Protein AF-A0AAD9SJB8-F1 (afdb_monomer_lite)

pLDDT: mean 78.82, std 21.37, range [26.56, 98.19]

Organism: Phomopsis amygdali (NCBI:txid1214568)

InterPro domains:
  IPR000210 BTB/POZ domain [PF00651] (30-142)
  IPR000210 BTB/POZ domain [PF00651] (286-355)
  IPR000210 BTB/POZ domain [PS50097] (37-104)
  IPR000210 BTB/POZ domain [PS50097] (294-360)
  IPR000210 BTB/POZ domain [SM00225] (37-145)
  IPR011333 SKP1/BTB/POZ domain superfamily [G3DSA:3.30.710.10] (22-161)
  IPR011333 SKP1/BTB/POZ domain superfamily [G3DSA:3.30.710.10] (262-360)
  IPR011333 SKP1/BTB/POZ domain superfamily [SSF54695] (27-142)
  IPR011333 SKP1/BTB/POZ domain superfamily [SSF54695] (285-356)

Radius of gyration: 27.34 Å; chains: 1; bounding box: 72×49×87 Å

Sequence (362 aa):
MSFPEATIVDLGVDDDPGVIVRQSQSDLRLLETGEFSDFTVICGDREWKAHKAIISKVPYFKAMVGGGFKETIQEKTTIKEFFEPFEIQWLMSYIYFPHFDLESVRLDTASQSYLETCVRLWHLGDYFQVDRMSKLAEDNLKAGCDHWRQCSGTVDTTKHGTSFIVDLESAIRQAWRQDLASGPLQAMLISLCFDFAPYVRRHESFGALFEEIPQFAVVFSQRALGSIISSLRLPKPSQIMDPGPIHDDILFATNIPRSFVNPVADEERRRLPSKEFEALCAHDLKLLETGEFSDFTVICGDQTWKAHKIILCRVDYFKKIITSGFKESQENQINIQSFEPFEINLLLQYIYHPSMTVFLVE

Secondary structure (DSSP, 8-state):
-PPPPPPP--------HHHHHHHHHHHHHHHHH-TT--EEEEETTEEEEE-HHHHTTSHHHHHHHTTSSGGGG-SEEE--SS--HHHHHHHHHHHHS----HHHHHTTSTT--HHHHHHHHHHHHHHHT-HHHHHHHHHHHHHHHHHHHHTGGGTTS-BTTB-HHHHHHHHHHHHT-SSS---THHHHHHHHHHHTHHHHTT-HHHHHHHHH-HHHHHHHHHHHHHHHHHHT-PPPS-----PPPPPP---------S----HHHHHHHTSPPHHHHHHHHHHHHHHHHH-TT--EEEEETTEEEEE-HHHHTTSHHHHHHHHS-SHHHHHTEEE--SS-HHHHHHHHHHHH-TT-------

Foldseek 3Di:
DDDDDDDDDDDDDDDPLVLVLLQLVLLLVCQVVLVQAQAWEAEDPDITRDALLQLCLFVQSVCQCVPNDPNVPPSYDYPPDDDDPLLVVQVRSCSSPVADDLLVSLVVDPLSASLLSLLSQLQVCVVRVVVVSVVVSVVSNLVVLVVCLVVVVCQQDDDSNHGNLSNLLSNCVSQQDPRTDNDPSLVSSLVSCVSCVVPLVVDVSSVVCCVVRVVNVVVSVVVVVVVVVVVPPPPDPDDDDDDDDDDDDDDDDDDDDDDPPPVVVVVVSSGDDPVNLVSQLVSLVVCFVVLVSFQAWEAEDPDITRHHLSLQCSDVVSVCQCPVPDPCVVVRYDYDYPDHPVVVVVVSSCSSRVVDDDDDDD

Structure (mmCIF, N/CA/C/O backbone):
data_AF-A0AAD9SJB8-F1
#
_entry.id   AF-A0AAD9SJB8-F1
#
loop_
_atom_site.group_PDB
_atom_site.id
_atom_site.type_symbol
_atom_site.label_atom_id
_atom_site.label_alt_id
_atom_site.label_comp_id
_atom_site.label_asym_id
_atom_site.label_entity_id
_atom_site.label_seq_id
_atom_site.pdbx_PDB_ins_code
_atom_site.Cartn_x
_atom_site.Cartn_y
_atom_site.Cartn_z
_atom_site.occupancy
_atom_site.B_iso_or_equiv
_atom_site.auth_seq_id
_atom_site.auth_comp_id
_atom_site.auth_asym_id
_atom_site.auth_atom_id
_atom_site.pdbx_PDB_model_num
ATOM 1 N N . MET A 1 1 ? -33.669 22.441 24.425 1.00 32.97 1 MET A N 1
ATOM 2 C CA . MET A 1 1 ? -32.728 23.569 24.280 1.00 32.97 1 MET A CA 1
ATOM 3 C C . MET A 1 1 ? -31.748 23.155 23.201 1.00 32.97 1 MET A C 1
ATOM 5 O O . MET A 1 1 ? -31.231 22.052 23.296 1.00 32.97 1 MET A O 1
ATOM 9 N N . SER A 1 2 ? -31.624 23.930 22.126 1.00 30.67 2 SER A N 1
ATOM 10 C CA . SER A 1 2 ? -30.671 23.664 21.043 1.00 30.67 2 SER A CA 1
ATOM 11 C C . SER A 1 2 ? -29.270 24.049 21.512 1.00 30.67 2 SER A C 1
ATOM 13 O O . SER A 1 2 ? -29.077 25.182 21.951 1.00 30.67 2 SER A O 1
ATOM 15 N N . PHE A 1 3 ? -28.328 23.113 21.453 1.00 33.00 3 PHE A N 1
ATOM 16 C CA . PHE A 1 3 ? -26.917 23.373 21.739 1.00 33.00 3 PHE A CA 1
ATOM 17 C C . PHE A 1 3 ? -26.254 24.076 20.539 1.00 33.00 3 PHE A C 1
ATOM 19 O O . PHE A 1 3 ? -26.705 23.864 19.410 1.00 33.00 3 PHE A O 1
ATOM 26 N N . PRO A 1 4 ? -25.245 24.938 20.762 1.00 31.67 4 PRO A N 1
ATOM 27 C CA . PRO A 1 4 ? -24.595 25.695 19.694 1.00 31.67 4 PRO A CA 1
ATOM 28 C C . PRO A 1 4 ? -23.825 24.770 18.737 1.00 31.67 4 PRO A C 1
ATOM 30 O O . PRO A 1 4 ? -23.186 23.810 19.166 1.00 31.67 4 PRO A O 1
ATOM 33 N N . GLU A 1 5 ? -23.897 25.058 17.436 1.00 30.28 5 GLU A N 1
ATOM 34 C CA . GLU A 1 5 ? -23.131 24.361 16.397 1.00 30.28 5 GLU A CA 1
ATOM 35 C C . GLU A 1 5 ? -21.635 24.685 16.531 1.00 30.28 5 GLU A C 1
ATOM 37 O O . GLU A 1 5 ? -21.224 25.846 16.455 1.00 30.28 5 GLU A O 1
ATOM 42 N N . ALA A 1 6 ? -20.806 23.653 16.709 1.00 31.38 6 ALA A N 1
ATOM 43 C CA . ALA A 1 6 ? -19.357 23.785 16.632 1.00 31.38 6 ALA A CA 1
ATOM 44 C C . ALA A 1 6 ? -18.959 24.100 15.182 1.00 31.38 6 ALA A C 1
ATOM 46 O O . ALA A 1 6 ? -19.215 23.314 14.272 1.00 31.38 6 ALA A O 1
ATOM 47 N N . THR A 1 7 ? -18.345 25.262 14.958 1.00 32.88 7 THR A N 1
ATOM 48 C CA . THR A 1 7 ? -17.826 25.637 13.638 1.00 32.88 7 THR A CA 1
ATOM 49 C C . THR A 1 7 ? -16.360 25.225 13.547 1.00 32.88 7 THR A C 1
ATOM 51 O O . THR A 1 7 ? -15.539 25.679 14.341 1.00 32.88 7 THR A O 1
ATOM 54 N N . ILE A 1 8 ? -16.034 24.363 12.583 1.00 37.00 8 ILE A N 1
ATOM 55 C CA . ILE A 1 8 ? -14.658 23.942 12.295 1.00 37.00 8 ILE A CA 1
ATOM 56 C C . ILE A 1 8 ? -13.956 25.096 11.575 1.00 37.00 8 ILE A C 1
ATOM 58 O O . ILE A 1 8 ? -14.377 25.496 10.488 1.00 37.00 8 ILE A O 1
ATOM 62 N N . VAL A 1 9 ? -12.891 25.630 12.171 1.00 35.06 9 VAL A N 1
ATOM 63 C CA . VAL A 1 9 ? -12.033 26.635 11.536 1.00 35.06 9 VAL A CA 1
ATOM 64 C C . VAL A 1 9 ? -10.605 26.107 11.544 1.00 35.06 9 VAL A C 1
ATOM 66 O O . VAL A 1 9 ? -10.018 25.920 12.607 1.00 35.06 9 VAL A O 1
ATOM 69 N N . ASP A 1 10 ? -10.072 25.840 10.354 1.00 38.00 10 ASP A N 1
ATOM 70 C CA . ASP A 1 10 ? -8.687 25.419 10.153 1.00 38.00 10 ASP A CA 1
ATOM 71 C C . ASP A 1 10 ? -7.762 26.634 10.319 1.00 38.00 10 ASP A C 1
ATOM 73 O O . ASP A 1 10 ? -7.710 27.534 9.475 1.00 38.00 10 ASP A O 1
ATOM 77 N N . LEU A 1 11 ? -7.095 26.706 11.468 1.00 34.34 11 LEU A N 1
ATOM 78 C CA . LEU A 1 11 ? -6.040 27.671 11.740 1.00 34.34 11 LEU A CA 1
ATOM 79 C C . LEU A 1 11 ? -4.753 26.861 11.827 1.00 34.34 11 LEU A C 1
ATOM 81 O O . LEU A 1 11 ? -4.503 26.252 12.858 1.00 34.34 11 LEU A O 1
ATOM 85 N N . GLY A 1 12 ? -3.980 26.824 10.739 1.00 38.88 12 GLY A N 1
ATOM 86 C CA . GLY A 1 12 ? -2.765 26.015 10.620 1.00 38.88 12 GLY A CA 1
ATOM 87 C C . GLY A 1 12 ? -1.763 26.251 11.755 1.00 38.88 12 GLY A C 1
ATOM 88 O O . GLY A 1 12 ? -0.957 27.181 11.695 1.00 38.88 12 GLY A O 1
ATOM 89 N N . VAL A 1 13 ? -1.822 25.398 12.778 1.00 43.84 13 VAL A N 1
ATOM 90 C CA . VAL A 1 13 ? -0.861 25.311 13.880 1.00 43.84 13 VAL A CA 1
ATOM 91 C C . VAL A 1 13 ? 0.046 24.110 13.623 1.00 43.84 13 VAL A C 1
ATOM 93 O O . VAL A 1 13 ? -0.415 23.077 13.150 1.00 43.84 13 VAL A O 1
ATOM 96 N N . ASP A 1 14 ? 1.335 24.271 13.926 1.00 42.94 14 ASP A N 1
ATOM 97 C CA . ASP A 1 14 ? 2.375 23.257 13.748 1.00 42.94 14 ASP A CA 1
ATOM 98 C C . ASP A 1 14 ? 1.997 21.918 14.413 1.00 42.94 14 ASP A C 1
ATOM 100 O O . ASP A 1 14 ? 1.987 21.792 15.640 1.00 42.94 14 ASP A O 1
ATOM 104 N N . ASP A 1 15 ? 1.713 20.909 13.588 1.00 52.44 15 ASP A N 1
ATOM 105 C CA . ASP A 1 15 ? 1.537 19.514 13.994 1.00 52.44 15 ASP A CA 1
ATOM 106 C C . ASP A 1 15 ? 2.795 19.009 14.736 1.00 52.44 15 ASP A C 1
ATOM 108 O O . ASP A 1 15 ? 3.886 19.044 14.166 1.00 52.44 15 ASP A O 1
ATOM 112 N N . ASP A 1 16 ? 2.686 18.497 15.977 1.00 52.88 16 ASP A N 1
ATOM 113 C CA . ASP A 1 16 ? 3.824 17.847 16.661 1.00 52.88 16 ASP A CA 1
ATOM 114 C C . ASP A 1 16 ? 4.146 16.501 15.976 1.00 52.88 16 ASP A C 1
ATOM 116 O O . ASP A 1 16 ? 3.416 15.513 16.156 1.00 52.88 16 ASP A O 1
ATOM 120 N N . PRO A 1 17 ? 5.266 16.398 15.233 1.00 52.16 17 PRO A N 1
ATOM 121 C CA . PRO A 1 17 ? 5.601 15.195 14.479 1.00 52.16 17 PRO A CA 1
ATOM 122 C C . PRO A 1 17 ? 5.855 13.981 15.388 1.00 52.16 17 PRO A C 1
ATOM 124 O O . PRO A 1 17 ? 5.727 12.837 14.944 1.00 52.16 17 PRO A O 1
ATOM 127 N N . GLY A 1 18 ? 6.186 14.191 16.668 1.00 54.66 18 GLY A N 1
ATOM 128 C CA . GLY A 1 18 ? 6.432 13.113 17.623 1.00 54.66 18 GLY A CA 1
ATOM 129 C C . GLY A 1 18 ? 5.182 12.298 17.958 1.00 54.66 18 GLY A C 1
ATOM 130 O O . GLY A 1 18 ? 5.282 11.088 18.179 1.00 54.66 18 GLY A O 1
ATOM 131 N N . VAL A 1 19 ? 4.004 12.924 17.970 1.00 58.06 19 VAL A N 1
ATOM 132 C CA . VAL A 1 19 ? 2.728 12.252 18.267 1.00 58.06 19 VAL A CA 1
ATOM 133 C C . VAL A 1 19 ? 2.281 11.396 17.081 1.00 58.06 19 VAL A C 1
ATOM 135 O O . VAL A 1 19 ? 1.923 10.229 17.260 1.00 58.06 19 VAL A O 1
ATOM 138 N N . ILE A 1 20 ? 2.398 11.934 15.866 1.00 59.69 20 ILE A N 1
ATOM 139 C CA . ILE A 1 20 ? 1.989 11.278 14.614 1.00 59.69 20 ILE A CA 1
ATOM 140 C C . ILE A 1 20 ? 2.802 10.005 14.366 1.00 59.69 20 ILE A C 1
ATOM 142 O O . ILE A 1 20 ? 2.256 8.932 14.089 1.00 59.69 20 ILE A O 1
ATOM 146 N N . VAL A 1 21 ? 4.127 10.101 14.511 1.00 58.81 21 VAL A N 1
ATOM 147 C CA . VAL A 1 21 ? 5.029 8.957 14.326 1.00 58.81 21 VAL A CA 1
ATOM 148 C C . VAL A 1 21 ? 4.731 7.858 15.351 1.00 58.81 21 VAL A C 1
ATOM 150 O O . VAL A 1 21 ? 4.741 6.677 15.013 1.00 58.81 21 VAL A O 1
ATOM 153 N N . ARG A 1 22 ? 4.397 8.214 16.598 1.00 59.47 22 ARG A N 1
ATOM 154 C CA . ARG A 1 22 ? 4.048 7.227 17.635 1.00 59.47 22 ARG A CA 1
ATOM 155 C C . ARG A 1 22 ? 2.728 6.513 17.348 1.00 59.47 22 ARG A C 1
ATOM 157 O O . ARG A 1 22 ? 2.659 5.301 17.542 1.00 59.47 22 ARG A O 1
ATOM 164 N N . GLN A 1 23 ? 1.702 7.232 16.892 1.00 62.19 23 GLN A N 1
ATOM 165 C CA . GLN A 1 23 ? 0.408 6.632 16.550 1.00 62.19 23 GLN A CA 1
ATOM 166 C C . GLN A 1 23 ? 0.514 5.708 15.337 1.00 62.19 23 GLN A C 1
ATOM 168 O O . GLN A 1 23 ? 0.072 4.564 15.391 1.00 62.19 23 GLN A O 1
ATOM 173 N N . SER A 1 24 ? 1.187 6.141 14.279 1.00 64.50 24 SER A N 1
ATOM 174 C CA . SER A 1 24 ? 1.380 5.301 13.094 1.00 64.50 24 SER A CA 1
ATOM 175 C C . SER A 1 24 ? 2.248 4.060 13.350 1.00 64.50 24 SER A C 1
ATOM 177 O O . SER A 1 24 ? 1.928 2.967 12.887 1.00 64.50 24 SER A O 1
ATOM 179 N N . GLN A 1 25 ? 3.295 4.174 14.174 1.00 66.44 25 GLN A N 1
ATOM 180 C CA . GLN A 1 25 ? 4.036 3.001 14.656 1.00 66.44 25 GLN A CA 1
ATOM 181 C C . GLN A 1 25 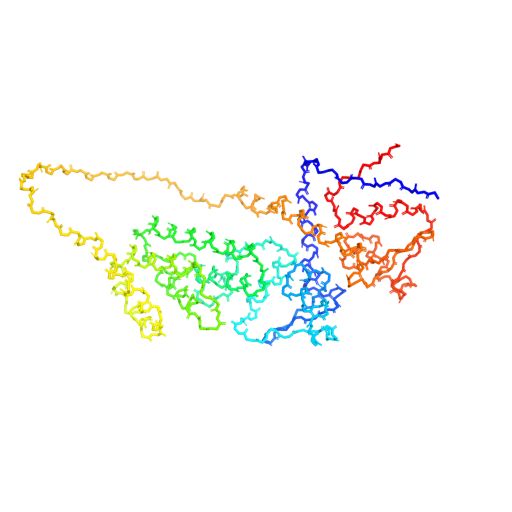? 3.165 2.073 15.510 1.00 66.44 25 GLN A C 1
ATOM 183 O O . GLN A 1 25 ? 3.375 0.859 15.521 1.00 66.44 25 GLN A O 1
ATOM 188 N N . SER A 1 26 ? 2.196 2.622 16.249 1.00 69.62 26 SER A N 1
ATOM 189 C CA . SER A 1 26 ? 1.249 1.805 17.003 1.00 69.62 26 SER A CA 1
ATOM 190 C C . SER A 1 26 ? 0.289 1.048 16.087 1.00 69.62 26 SER A C 1
ATOM 192 O O . SER A 1 26 ? 0.049 -0.129 16.341 1.00 69.62 26 SER A O 1
ATOM 194 N N . ASP A 1 27 ? -0.147 1.659 14.984 1.00 81.75 27 ASP A N 1
ATOM 195 C CA . ASP A 1 27 ? -0.995 1.015 13.983 1.00 81.75 27 ASP A CA 1
ATOM 196 C C . ASP A 1 27 ? -0.239 -0.126 13.275 1.00 81.75 27 ASP A C 1
ATOM 198 O O . ASP A 1 27 ? -0.773 -1.228 13.172 1.00 81.75 27 ASP A O 1
ATOM 202 N N . LEU A 1 28 ? 1.036 0.042 12.893 1.00 84.94 28 LEU A N 1
ATOM 203 C CA . LEU A 1 28 ? 1.828 -1.071 12.329 1.00 84.94 28 LEU A CA 1
ATOM 204 C C . LEU A 1 28 ? 1.882 -2.296 13.251 1.00 84.94 28 LEU A C 1
ATOM 206 O O . LEU A 1 28 ? 1.703 -3.424 12.790 1.00 84.94 28 LEU A O 1
ATOM 210 N N . ARG A 1 29 ? 2.045 -2.088 14.563 1.00 87.62 29 ARG A N 1
ATOM 211 C CA . ARG A 1 29 ? 2.002 -3.191 15.537 1.00 87.62 29 ARG A CA 1
ATOM 212 C C . ARG A 1 29 ? 0.651 -3.903 15.568 1.00 87.62 29 ARG A C 1
ATOM 214 O O . ARG A 1 29 ? 0.599 -5.094 15.868 1.00 87.62 29 ARG A O 1
ATOM 221 N N . LEU A 1 30 ? -0.445 -3.208 15.270 1.00 90.50 30 LEU A N 1
ATOM 222 C CA . LEU A 1 30 ? -1.765 -3.828 15.179 1.00 90.50 30 LEU A CA 1
ATOM 223 C C . LEU A 1 30 ? -1.854 -4.754 13.960 1.00 90.50 30 LEU A C 1
ATOM 225 O O . LEU A 1 30 ? -2.435 -5.829 14.068 1.00 90.50 30 LEU A O 1
ATOM 229 N N . LEU A 1 31 ? -1.241 -4.393 12.827 1.00 92.38 31 LEU A N 1
ATOM 230 C CA . LEU A 1 31 ? -1.141 -5.282 11.662 1.00 92.38 31 LEU A CA 1
ATOM 231 C C . LEU A 1 31 ? -0.279 -6.521 11.957 1.00 92.38 31 LEU A C 1
ATOM 233 O O . LEU A 1 31 ? -0.630 -7.626 11.552 1.00 92.38 31 LEU A O 1
ATOM 237 N N . GLU A 1 32 ? 0.838 -6.342 12.665 1.00 90.81 32 GLU A N 1
ATOM 238 C CA . GLU A 1 32 ? 1.756 -7.433 13.021 1.00 90.81 32 GLU A CA 1
ATOM 239 C C . GLU A 1 32 ? 1.143 -8.421 14.018 1.00 90.81 32 GLU A C 1
ATOM 241 O O . GLU A 1 32 ? 1.313 -9.632 13.885 1.00 90.81 32 GLU A O 1
ATOM 246 N N . THR A 1 33 ? 0.441 -7.914 15.034 1.00 92.50 33 THR A N 1
ATOM 247 C CA . THR A 1 33 ? -0.128 -8.749 16.104 1.00 92.50 33 THR A CA 1
ATOM 248 C C . THR A 1 33 ? -1.535 -9.251 15.790 1.00 92.50 33 THR A C 1
ATOM 250 O O . THR A 1 33 ? -1.948 -10.280 16.324 1.00 92.50 33 THR A O 1
ATOM 253 N N . GLY A 1 34 ? -2.288 -8.531 14.953 1.00 92.69 34 GLY A N 1
ATOM 254 C CA . GLY A 1 34 ? -3.711 -8.768 14.723 1.00 92.69 34 GLY A CA 1
ATOM 255 C C . GLY A 1 34 ? -4.603 -8.438 15.925 1.00 92.69 34 GLY A C 1
ATOM 256 O O . GLY A 1 34 ? -5.750 -8.896 15.963 1.00 92.69 34 GLY A O 1
ATOM 257 N N . GLU A 1 35 ? -4.094 -7.698 16.921 1.00 91.69 35 GLU A N 1
ATOM 258 C CA . GLU A 1 35 ? -4.855 -7.280 18.106 1.00 91.69 35 GLU A CA 1
ATOM 259 C C . GLU A 1 35 ? -6.102 -6.488 17.674 1.00 91.69 35 GLU A C 1
ATOM 261 O O . GLU A 1 35 ? -5.985 -5.451 17.033 1.00 91.69 35 GLU A O 1
ATOM 266 N N . PHE A 1 36 ? -7.289 -6.983 18.045 1.00 91.62 36 PHE A N 1
ATOM 267 C CA . PHE A 1 36 ? -8.609 -6.450 17.658 1.00 91.62 36 PHE A CA 1
ATOM 268 C C . PHE A 1 36 ? -8.994 -6.589 16.176 1.00 91.62 36 PHE A C 1
ATOM 270 O O . PHE A 1 36 ? -9.948 -5.948 15.742 1.00 91.62 36 PHE A O 1
ATOM 277 N N . SER A 1 37 ? -8.310 -7.439 15.406 1.00 94.69 37 SER A N 1
ATOM 278 C CA . SER A 1 37 ? -8.678 -7.681 14.005 1.00 94.69 37 SER A CA 1
ATOM 279 C C . SER A 1 37 ? -10.107 -8.204 13.841 1.00 94.69 37 SER A C 1
ATOM 281 O O . SER A 1 37 ? -10.562 -9.093 14.559 1.00 94.69 37 SER A O 1
ATOM 283 N N . ASP A 1 38 ? -10.802 -7.652 12.851 1.00 92.81 38 ASP A N 1
ATOM 284 C CA . ASP A 1 38 ? -12.185 -7.968 12.474 1.00 92.81 38 ASP A CA 1
ATOM 285 C C . ASP A 1 38 ? -12.299 -8.339 10.980 1.00 92.81 38 ASP A C 1
ATOM 287 O O . ASP A 1 38 ? -13.397 -8.484 10.425 1.00 92.81 38 ASP A O 1
ATOM 291 N N . PHE A 1 39 ? -11.150 -8.481 10.308 1.00 94.62 39 PHE A N 1
ATOM 292 C CA . PHE A 1 39 ? -11.045 -8.863 8.908 1.00 94.62 39 PHE A CA 1
ATOM 293 C C . PHE A 1 39 ? -9.728 -9.592 8.615 1.00 94.62 39 PHE A C 1
ATOM 295 O O . PHE A 1 39 ? -8.727 -9.419 9.307 1.00 94.62 39 PHE A O 1
ATOM 302 N N . THR A 1 40 ? -9.695 -10.414 7.568 1.00 95.50 40 THR A N 1
ATOM 303 C CA . THR A 1 40 ? -8.472 -11.081 7.097 1.00 95.50 40 THR A CA 1
ATOM 304 C C . THR A 1 40 ? -8.268 -10.848 5.601 1.00 95.50 40 THR A C 1
ATOM 306 O O . THR A 1 40 ? -9.133 -11.172 4.792 1.00 95.50 40 THR A O 1
ATOM 309 N N . VAL A 1 41 ? -7.107 -10.329 5.210 1.00 95.44 41 VAL A N 1
ATOM 310 C CA . VAL A 1 41 ? -6.688 -10.263 3.800 1.00 95.44 41 VAL A CA 1
ATOM 311 C C . VAL A 1 41 ? -5.805 -11.470 3.509 1.00 95.44 41 VAL A C 1
ATOM 313 O O . VAL A 1 41 ? -4.939 -11.797 4.312 1.00 95.44 41 VAL A O 1
ATOM 316 N N . ILE A 1 42 ? -6.027 -12.151 2.388 1.00 94.94 42 ILE A N 1
ATOM 317 C CA . ILE A 1 42 ? -5.272 -13.344 1.984 1.00 94.94 42 ILE A CA 1
ATOM 318 C C . ILE A 1 42 ? -4.681 -13.109 0.595 1.00 94.94 42 ILE A C 1
ATOM 320 O O . ILE A 1 42 ? -5.404 -12.690 -0.308 1.00 94.94 42 ILE A O 1
ATOM 324 N N . CYS A 1 43 ? -3.396 -13.407 0.415 1.00 94.94 43 CYS A N 1
ATOM 325 C CA . CYS A 1 43 ? -2.710 -13.376 -0.877 1.00 94.94 43 CYS A CA 1
ATOM 326 C C . CYS A 1 43 ? -1.676 -14.503 -0.923 1.00 94.94 43 CYS A C 1
ATOM 328 O O . CYS A 1 43 ? -0.767 -14.545 -0.094 1.00 94.94 43 CYS A O 1
ATOM 330 N N . GLY A 1 44 ? -1.821 -15.418 -1.884 1.00 91.38 44 GLY A N 1
ATOM 331 C CA . GLY A 1 44 ? -1.000 -16.626 -1.949 1.00 91.38 44 GLY A CA 1
ATOM 332 C C . GLY A 1 44 ? -1.129 -17.474 -0.679 1.00 91.38 44 GLY A C 1
ATOM 333 O O . GLY A 1 44 ? -2.229 -17.876 -0.303 1.00 91.38 44 GLY A O 1
ATOM 334 N N . ASP A 1 45 ? 0.001 -17.739 -0.034 1.00 91.50 45 ASP A N 1
ATOM 335 C CA . ASP A 1 45 ? 0.135 -18.488 1.219 1.00 91.50 45 ASP A CA 1
ATOM 336 C C . ASP A 1 45 ? 0.134 -17.599 2.476 1.00 91.50 45 ASP A C 1
ATOM 338 O O . ASP A 1 45 ? 0.215 -18.111 3.594 1.00 91.50 45 ASP A O 1
ATOM 342 N N . ARG A 1 46 ? 0.031 -16.274 2.314 1.00 94.69 46 ARG A N 1
ATOM 343 C CA . ARG A 1 46 ? 0.053 -15.315 3.420 1.00 94.69 46 ARG A CA 1
ATOM 344 C C . ARG A 1 46 ? -1.339 -14.809 3.771 1.00 94.69 46 ARG A C 1
ATOM 346 O O . ARG A 1 46 ? -2.185 -14.566 2.907 1.00 94.69 46 ARG A O 1
ATOM 353 N N . GLU A 1 47 ? -1.533 -14.584 5.067 1.00 95.62 47 GLU A N 1
ATOM 354 C CA . GLU A 1 47 ? -2.719 -13.955 5.638 1.00 95.62 47 GLU A CA 1
ATOM 355 C C . GLU A 1 47 ? -2.316 -12.756 6.506 1.00 95.62 47 GLU A C 1
ATOM 357 O O . GLU A 1 47 ? -1.354 -12.830 7.272 1.00 95.62 47 GLU A O 1
ATOM 362 N N . TRP A 1 48 ? -3.086 -11.672 6.427 1.00 96.94 48 TRP A N 1
ATOM 363 C CA . TRP A 1 48 ? -2.940 -10.480 7.259 1.00 96.94 48 TRP A CA 1
ATOM 364 C C . TRP A 1 48 ? -4.206 -10.265 8.077 1.00 96.94 48 TRP A C 1
ATOM 366 O O . TRP A 1 48 ? -5.303 -10.161 7.521 1.00 96.94 48 TRP A O 1
ATOM 376 N N . LYS A 1 49 ? -4.049 -10.170 9.398 1.00 96.56 49 LYS A N 1
ATOM 377 C CA . LYS A 1 49 ? -5.125 -9.812 10.325 1.00 96.56 49 LYS A CA 1
ATOM 378 C C . LYS A 1 49 ? -5.316 -8.300 10.294 1.00 96.56 49 LYS A C 1
ATOM 380 O O . LYS A 1 49 ? -4.455 -7.542 10.728 1.00 96.56 49 LYS A O 1
ATOM 385 N N . ALA A 1 50 ? -6.423 -7.881 9.694 1.00 95.75 50 ALA A N 1
ATOM 386 C CA . ALA A 1 50 ? -6.696 -6.505 9.328 1.00 95.75 50 ALA A CA 1
ATOM 387 C C . ALA A 1 50 ? -7.858 -5.907 10.136 1.00 95.75 50 ALA A C 1
ATOM 389 O O . ALA A 1 50 ? -8.632 -6.631 10.763 1.00 95.75 50 ALA A O 1
ATOM 390 N N . HIS A 1 51 ? -7.985 -4.579 10.080 1.00 94.19 51 HIS A N 1
ATOM 391 C CA . HIS A 1 51 ? -9.053 -3.827 10.745 1.00 94.19 51 HIS A CA 1
ATOM 392 C C . HIS A 1 51 ? -9.890 -3.089 9.701 1.00 94.19 51 HIS A C 1
ATOM 394 O O . HIS A 1 51 ? -9.338 -2.245 8.991 1.00 94.19 51 HIS A O 1
ATOM 400 N N . LYS A 1 52 ? -11.202 -3.343 9.615 1.00 93.56 52 LYS A N 1
ATOM 401 C CA . LYS A 1 52 ? -12.114 -2.674 8.660 1.00 93.56 52 LYS A CA 1
ATOM 402 C C . LYS A 1 52 ? -12.049 -1.155 8.786 1.00 93.56 52 LYS A C 1
ATOM 404 O O . LYS A 1 52 ? -11.948 -0.458 7.777 1.00 93.56 52 LYS A O 1
ATOM 409 N N . ALA A 1 53 ? -12.003 -0.649 10.019 1.00 92.06 53 ALA A N 1
ATOM 410 C CA . ALA A 1 53 ? -11.830 0.774 10.312 1.00 92.06 53 ALA A CA 1
ATOM 411 C C . ALA A 1 53 ? -10.554 1.368 9.674 1.00 92.06 53 ALA A C 1
ATOM 413 O O . ALA A 1 53 ? -10.587 2.479 9.153 1.00 92.06 53 ALA A O 1
ATOM 414 N N . ILE A 1 54 ? -9.450 0.614 9.633 1.00 91.56 54 ILE A N 1
ATOM 415 C CA . ILE A 1 54 ? -8.185 1.070 9.038 1.00 91.56 54 ILE A CA 1
ATOM 416 C C . ILE A 1 54 ? -8.183 0.864 7.518 1.00 91.56 54 ILE A C 1
ATOM 418 O O . ILE A 1 54 ? -7.937 1.809 6.774 1.00 91.56 54 ILE A O 1
ATOM 422 N N . ILE A 1 55 ? -8.488 -0.339 7.022 1.00 93.12 55 ILE A N 1
ATOM 423 C CA . ILE A 1 55 ? -8.396 -0.631 5.579 1.00 93.12 55 ILE A CA 1
ATOM 424 C C . ILE A 1 55 ? -9.439 0.131 4.756 1.00 93.12 55 ILE A C 1
ATOM 426 O O . ILE A 1 55 ? -9.187 0.429 3.593 1.00 93.12 55 ILE A O 1
ATOM 430 N N . SER A 1 56 ? -10.570 0.528 5.352 1.00 92.00 56 SER A N 1
ATOM 431 C CA . SER A 1 56 ? -11.581 1.376 4.698 1.00 92.00 56 SER A CA 1
ATOM 432 C C . SER A 1 56 ? -11.088 2.787 4.341 1.00 92.00 56 SER A C 1
ATOM 434 O O . SER A 1 56 ? -11.806 3.518 3.659 1.00 92.00 56 SER A O 1
ATOM 436 N N . LYS A 1 57 ? -9.863 3.163 4.739 1.00 88.81 57 LYS A N 1
ATOM 437 C CA . LYS A 1 57 ? -9.151 4.350 4.232 1.00 88.81 57 LYS A CA 1
ATOM 438 C C . LYS A 1 57 ? -8.858 4.256 2.734 1.00 88.81 57 LYS A C 1
ATOM 440 O O . LYS A 1 57 ? -8.746 5.275 2.061 1.00 88.81 57 LYS A O 1
ATOM 445 N N . VAL A 1 58 ? -8.750 3.037 2.207 1.00 91.12 58 VAL A N 1
ATOM 446 C CA . VAL A 1 58 ? -8.516 2.776 0.786 1.00 91.12 58 VAL A CA 1
ATOM 447 C C . VAL A 1 58 ? -9.848 2.502 0.079 1.00 91.12 58 VAL A C 1
ATOM 449 O O . VAL A 1 58 ? -10.599 1.632 0.536 1.00 91.12 58 VAL A O 1
ATOM 452 N N . PRO A 1 59 ? -10.151 3.177 -1.049 1.00 90.19 59 PRO A N 1
ATOM 453 C CA . PRO A 1 59 ? -11.436 3.052 -1.740 1.00 90.19 59 PRO A CA 1
ATOM 454 C C . PRO A 1 59 ? -11.820 1.614 -2.103 1.00 90.19 59 PRO A C 1
ATOM 456 O O . PRO A 1 59 ? -12.963 1.215 -1.876 1.00 90.19 59 PRO A O 1
ATOM 459 N N . TYR A 1 60 ? -10.863 0.817 -2.592 1.00 90.38 60 TYR A N 1
ATOM 460 C CA . TYR A 1 60 ? -11.081 -0.595 -2.916 1.00 90.38 60 TYR A CA 1
ATOM 461 C C . TYR A 1 60 ? -11.622 -1.386 -1.715 1.00 90.38 60 TYR A C 1
ATOM 463 O O . TYR A 1 60 ? -12.673 -2.028 -1.792 1.00 90.38 60 TYR A O 1
ATOM 471 N N . PHE A 1 61 ? -10.939 -1.299 -0.571 1.00 91.25 61 PHE A N 1
ATOM 472 C CA . PHE A 1 61 ? -11.355 -2.003 0.638 1.00 91.25 61 PHE A CA 1
ATOM 473 C C . PHE A 1 61 ? -12.631 -1.409 1.226 1.00 91.25 61 PHE A C 1
ATOM 475 O O . PHE A 1 61 ? -13.485 -2.165 1.679 1.00 91.25 61 PHE A O 1
ATOM 482 N N . LYS A 1 62 ? -12.820 -0.087 1.163 1.00 90.00 62 LYS A N 1
ATOM 483 C CA . LYS A 1 62 ? -14.062 0.561 1.598 1.00 90.00 62 LYS A CA 1
ATOM 484 C C . LYS A 1 62 ? -15.280 0.022 0.857 1.00 90.00 62 LYS A C 1
ATOM 486 O O . LYS A 1 62 ? -16.266 -0.334 1.494 1.00 90.00 62 LYS A O 1
ATOM 491 N N . ALA A 1 63 ? -15.208 -0.069 -0.471 1.00 87.62 63 ALA A N 1
ATOM 492 C CA . ALA A 1 63 ? -16.286 -0.626 -1.282 1.00 87.62 63 ALA A CA 1
ATOM 493 C C . ALA A 1 63 ? -16.553 -2.101 -0.934 1.00 87.62 63 ALA A C 1
ATOM 495 O O . ALA A 1 63 ? -17.708 -2.526 -0.858 1.00 87.62 63 ALA A O 1
ATOM 496 N N . MET A 1 64 ? -15.488 -2.864 -0.671 1.00 86.00 64 MET A N 1
ATOM 497 C CA . MET A 1 64 ? -15.560 -4.274 -0.287 1.00 86.00 64 MET A CA 1
ATOM 498 C C . MET A 1 64 ? -16.239 -4.487 1.075 1.00 86.00 64 MET A C 1
ATOM 500 O O . MET A 1 64 ? -17.163 -5.296 1.186 1.00 86.00 64 MET A O 1
ATOM 504 N N . VAL A 1 65 ? -15.798 -3.772 2.115 1.00 86.62 65 VAL A N 1
ATOM 505 C CA . VAL A 1 65 ? -16.300 -3.969 3.485 1.00 86.62 65 VAL A CA 1
ATOM 506 C C . VAL A 1 65 ? -17.590 -3.194 3.771 1.00 86.62 65 VAL A C 1
ATOM 508 O O . VAL A 1 65 ? -18.323 -3.565 4.680 1.00 86.62 65 VAL A O 1
ATOM 511 N N . GLY A 1 66 ? -17.898 -2.157 2.988 1.00 77.19 66 GLY A N 1
ATOM 512 C CA . GLY A 1 66 ? -19.022 -1.236 3.197 1.00 77.19 66 GLY A CA 1
ATOM 513 C C . GLY A 1 66 ? -20.366 -1.633 2.570 1.00 77.19 66 GLY A C 1
ATOM 514 O O . GLY A 1 66 ? -21.264 -0.799 2.533 1.00 77.19 66 GLY A O 1
ATOM 515 N N . GLY A 1 67 ? -20.543 -2.864 2.070 1.00 63.88 67 GLY A N 1
ATOM 516 C CA . GLY A 1 67 ? -21.858 -3.349 1.610 1.00 63.88 67 GLY A CA 1
ATOM 517 C C . GLY A 1 67 ? -22.063 -3.526 0.106 1.00 63.88 67 GLY A C 1
ATOM 518 O O . GLY A 1 67 ? -23.181 -3.831 -0.303 1.00 63.88 67 GLY A O 1
ATOM 519 N N . GLY A 1 68 ? -21.027 -3.363 -0.725 1.00 54.81 68 GLY A N 1
ATOM 520 C CA . GLY A 1 68 ? -21.141 -3.493 -2.186 1.00 54.81 68 GLY A CA 1
ATOM 521 C C . GLY A 1 68 ? -20.957 -4.909 -2.752 1.00 54.81 68 GLY A C 1
ATOM 522 O O . GLY A 1 68 ? -21.251 -5.134 -3.925 1.00 54.81 68 GLY A O 1
ATOM 523 N N . PHE A 1 69 ? -20.474 -5.867 -1.954 1.00 55.06 69 PHE A N 1
ATOM 524 C CA . PHE A 1 69 ? -19.993 -7.168 -2.438 1.00 55.06 69 PHE A CA 1
ATOM 525 C C . PHE A 1 69 ? -20.407 -8.330 -1.508 1.00 55.06 69 PHE A C 1
ATOM 527 O O . PHE A 1 69 ? -20.755 -8.117 -0.347 1.00 55.06 69 PHE A O 1
ATOM 534 N N . LYS A 1 70 ? -20.375 -9.587 -1.991 1.00 51.31 70 LYS A N 1
ATOM 535 C CA . LYS A 1 70 ? -20.715 -10.788 -1.179 1.00 51.31 70 LYS A CA 1
ATOM 536 C C . LYS A 1 70 ? -19.787 -10.958 0.034 1.00 51.31 70 LYS A C 1
ATOM 538 O O . LYS A 1 70 ? -20.116 -11.655 0.992 1.00 51.31 70 LYS A O 1
ATOM 543 N N . GLU A 1 71 ? -18.643 -10.300 -0.025 1.00 52.88 71 GLU A N 1
ATOM 544 C CA . GLU A 1 71 ? -17.576 -10.207 0.951 1.00 52.88 71 GLU A CA 1
ATOM 545 C C . GLU A 1 71 ? -17.961 -9.352 2.164 1.00 52.88 71 GLU A C 1
ATOM 547 O O . GLU A 1 71 ? -17.350 -9.508 3.208 1.00 52.88 71 GLU A O 1
ATOM 552 N N . THR A 1 72 ? -19.017 -8.529 2.109 1.00 53.41 72 THR A N 1
ATOM 553 C CA . THR A 1 72 ? -19.509 -7.790 3.292 1.00 53.41 72 THR A CA 1
ATOM 554 C C . THR A 1 72 ? -19.990 -8.733 4.409 1.00 53.41 72 THR A C 1
ATOM 556 O O . THR A 1 72 ? -19.931 -8.389 5.586 1.00 53.41 72 THR A O 1
ATOM 559 N N . ILE A 1 73 ? -20.414 -9.954 4.058 1.00 56.69 73 ILE A N 1
ATOM 560 C CA . ILE A 1 73 ? -20.779 -11.009 5.021 1.00 56.69 73 ILE A CA 1
ATOM 561 C C . ILE A 1 73 ? -19.543 -11.826 5.445 1.00 56.69 73 ILE A C 1
ATOM 563 O O . ILE A 1 73 ? -19.566 -12.507 6.467 1.00 56.69 73 ILE A O 1
ATOM 567 N N . GLN A 1 74 ? -18.453 -11.780 4.675 1.00 66.69 74 GLN A N 1
ATOM 568 C CA . GLN A 1 74 ? -17.240 -12.540 4.959 1.00 66.69 74 GLN A CA 1
ATOM 569 C C . GLN A 1 74 ? -16.273 -11.701 5.801 1.00 66.69 74 GLN A C 1
ATOM 571 O O . GLN A 1 74 ? -15.981 -10.553 5.499 1.00 66.69 74 GLN A O 1
ATOM 576 N N . GLU A 1 75 ? -15.696 -12.295 6.840 1.00 84.56 75 GLU A N 1
ATOM 577 C CA . GLU A 1 75 ? -14.626 -11.673 7.639 1.00 84.56 75 GLU A CA 1
ATOM 578 C C . GLU A 1 75 ? -13.251 -11.808 6.968 1.00 84.56 75 GLU A C 1
ATOM 580 O O . GLU A 1 75 ? -12.206 -11.706 7.610 1.00 84.56 75 GLU A O 1
ATOM 585 N N . LYS A 1 76 ? -13.231 -12.095 5.663 1.00 91.00 76 LYS A N 1
ATOM 586 C CA . LYS A 1 76 ? -12.005 -12.233 4.894 1.00 91.00 76 LYS A CA 1
ATOM 587 C C . LYS A 1 76 ? -12.203 -11.940 3.419 1.00 91.00 76 LYS A C 1
ATOM 589 O O . LYS A 1 76 ? -13.290 -12.126 2.880 1.00 91.00 76 LYS A O 1
ATOM 594 N N . THR A 1 77 ? -11.109 -11.583 2.765 1.00 90.94 77 THR A N 1
ATOM 595 C CA . THR A 1 77 ? -11.005 -11.491 1.312 1.00 90.94 77 THR A CA 1
ATOM 596 C C . THR A 1 77 ? -9.759 -12.211 0.831 1.00 90.94 77 THR A C 1
ATOM 598 O O . THR A 1 77 ? -8.754 -12.282 1.539 1.00 90.94 77 THR A O 1
ATOM 601 N N . THR A 1 78 ? -9.815 -12.750 -0.381 1.00 91.81 78 THR A N 1
ATOM 602 C CA . THR A 1 78 ? -8.626 -13.264 -1.055 1.00 91.81 78 THR A CA 1
ATOM 603 C C . THR A 1 78 ? -8.356 -12.391 -2.261 1.00 91.81 78 THR A C 1
ATOM 605 O O . THR A 1 78 ? -9.167 -12.346 -3.183 1.00 91.81 78 THR A O 1
ATOM 608 N N . ILE A 1 79 ? -7.203 -11.732 -2.256 1.00 89.88 79 ILE A N 1
ATOM 609 C CA . ILE A 1 79 ? -6.652 -11.059 -3.425 1.00 89.88 79 ILE A CA 1
ATOM 610 C C . ILE A 1 79 ? -6.109 -12.179 -4.305 1.00 89.88 79 ILE A C 1
ATOM 612 O O . ILE A 1 79 ? -4.990 -12.663 -4.140 1.00 89.88 79 ILE A O 1
ATOM 616 N N . LYS A 1 80 ? -7.003 -12.709 -5.137 1.00 67.75 80 LYS A N 1
ATOM 617 C CA . LYS A 1 80 ? -6.668 -13.700 -6.146 1.00 67.75 80 LYS A CA 1
ATOM 618 C C . LYS A 1 80 ? -6.293 -12.908 -7.381 1.00 67.75 80 LYS A C 1
ATOM 620 O O . LYS A 1 80 ? -7.107 -12.115 -7.832 1.00 67.75 80 LYS A O 1
ATOM 625 N N . GLU A 1 81 ? -5.107 -13.197 -7.900 1.00 72.50 81 GLU A N 1
ATOM 626 C CA . GLU A 1 81 ? -4.582 -12.736 -9.187 1.00 72.50 81 GLU A CA 1
ATOM 627 C C . GLU A 1 81 ? -3.624 -11.529 -9.113 1.00 72.50 81 GLU A C 1
ATOM 629 O O . GLU A 1 81 ? -3.787 -10.581 -8.346 1.00 72.50 81 GLU A O 1
ATOM 634 N N . PHE A 1 82 ? -2.579 -11.641 -9.939 1.00 82.69 82 PHE A N 1
ATOM 635 C CA . PHE A 1 82 ? -1.621 -10.618 -10.375 1.00 82.69 82 PHE A CA 1
ATOM 636 C C . PHE A 1 82 ? -0.604 -10.074 -9.362 1.00 82.69 82 PHE A C 1
ATOM 638 O O . PHE A 1 82 ? 0.470 -9.647 -9.798 1.00 82.69 82 PHE A O 1
ATOM 645 N N . PHE A 1 83 ? -0.878 -10.130 -8.060 1.00 92.00 83 PHE A N 1
ATOM 646 C CA . PHE A 1 83 ? 0.042 -9.639 -7.029 1.00 92.00 83 PHE A CA 1
ATOM 647 C C . PHE A 1 83 ? 0.693 -10.760 -6.223 1.00 92.00 83 PHE A C 1
ATOM 649 O O . PHE A 1 83 ? 0.050 -11.737 -5.837 1.00 92.00 83 PHE A O 1
ATOM 656 N N . GLU A 1 84 ? 1.976 -10.579 -5.934 1.00 92.56 84 GLU A N 1
ATOM 657 C CA . GLU A 1 84 ? 2.741 -11.446 -5.049 1.00 92.56 84 GLU A CA 1
ATOM 658 C C . GLU A 1 84 ? 2.496 -11.091 -3.571 1.00 92.56 84 GLU A C 1
ATOM 660 O O . GLU A 1 84 ? 2.210 -9.934 -3.236 1.00 92.56 84 GLU A O 1
ATOM 665 N N . PRO A 1 85 ? 2.666 -12.040 -2.629 1.00 94.94 85 PRO A N 1
ATOM 666 C CA . PRO A 1 85 ? 2.439 -11.771 -1.210 1.00 94.94 85 PRO A CA 1
ATOM 667 C C . PRO A 1 85 ? 3.295 -10.631 -0.629 1.00 94.94 85 PRO A C 1
ATOM 669 O O . PRO A 1 85 ? 2.873 -9.976 0.323 1.00 94.94 85 PRO A O 1
ATOM 672 N N . PHE A 1 86 ? 4.489 -10.368 -1.174 1.00 93.56 86 PHE A N 1
ATOM 673 C CA . PHE A 1 86 ? 5.311 -9.228 -0.747 1.00 93.56 86 PHE A CA 1
ATOM 674 C C . PHE A 1 86 ? 4.746 -7.882 -1.238 1.00 93.56 86 PHE A C 1
ATOM 676 O O . PHE A 1 86 ? 4.801 -6.902 -0.504 1.00 93.56 86 PHE A O 1
ATOM 683 N N . GLU A 1 87 ? 4.106 -7.832 -2.410 1.00 94.56 87 GLU A N 1
ATOM 684 C CA . GLU A 1 87 ? 3.453 -6.614 -2.917 1.00 94.56 87 GLU A CA 1
ATOM 685 C C . GLU A 1 87 ? 2.252 -6.246 -2.036 1.00 94.56 87 GLU A C 1
ATOM 687 O O . GLU A 1 87 ? 2.058 -5.087 -1.668 1.00 94.56 87 GLU A O 1
ATOM 692 N N . ILE A 1 88 ? 1.477 -7.245 -1.604 1.00 95.56 88 ILE A N 1
ATOM 693 C CA . ILE A 1 88 ? 0.375 -7.016 -0.663 1.00 95.56 88 ILE A CA 1
ATOM 694 C C . ILE A 1 88 ? 0.892 -6.633 0.726 1.00 95.56 88 ILE A C 1
ATOM 696 O O . ILE A 1 88 ? 0.283 -5.788 1.379 1.00 95.56 88 ILE A O 1
ATOM 700 N N . GLN A 1 89 ? 2.044 -7.151 1.167 1.00 94.31 89 GLN A N 1
ATOM 701 C CA . GLN A 1 89 ? 2.692 -6.657 2.386 1.00 94.31 89 GLN A CA 1
ATOM 702 C C . GLN A 1 89 ? 3.001 -5.160 2.291 1.00 94.31 89 GLN A C 1
ATOM 704 O O . GLN A 1 89 ? 2.725 -4.437 3.245 1.00 94.31 89 GLN A O 1
ATOM 709 N N . TRP A 1 90 ? 3.538 -4.690 1.164 1.00 94.00 90 TRP A N 1
ATOM 710 C CA . TRP A 1 90 ? 3.823 -3.270 0.948 1.00 94.00 90 TRP A CA 1
ATOM 711 C C . TRP A 1 90 ? 2.558 -2.418 1.048 1.00 94.00 90 TRP A C 1
ATOM 713 O O . TRP A 1 90 ? 2.552 -1.409 1.752 1.00 94.00 90 TRP A O 1
ATOM 723 N N . LEU A 1 91 ? 1.474 -2.856 0.400 1.00 94.19 91 LEU A N 1
ATOM 724 C CA . LEU A 1 91 ? 0.174 -2.192 0.474 1.00 94.19 91 LEU A CA 1
ATOM 725 C C . LEU A 1 91 ? -0.350 -2.138 1.912 1.00 94.19 91 LEU A C 1
ATOM 727 O O . LEU A 1 91 ? -0.722 -1.070 2.389 1.00 94.19 91 LEU A O 1
ATOM 731 N N . MET A 1 92 ? -0.360 -3.270 2.617 1.00 94.25 92 MET A N 1
ATOM 732 C CA . MET A 1 92 ? -0.865 -3.342 3.988 1.00 94.25 92 MET A CA 1
ATOM 733 C C . MET A 1 92 ? -0.029 -2.481 4.938 1.00 94.25 92 MET A C 1
ATOM 735 O O . MET A 1 92 ? -0.592 -1.712 5.713 1.00 94.25 92 MET A O 1
ATOM 739 N N . SER A 1 93 ? 1.301 -2.537 4.843 1.00 90.38 93 SER A N 1
ATOM 740 C CA . SER A 1 93 ? 2.185 -1.658 5.611 1.00 90.38 93 SER A CA 1
ATOM 741 C C . SER A 1 93 ? 1.901 -0.186 5.323 1.00 90.38 93 SER A C 1
ATOM 743 O O . SER A 1 93 ? 1.772 0.584 6.269 1.00 90.38 93 SER A O 1
ATOM 745 N N . TYR A 1 94 ? 1.716 0.188 4.053 1.00 88.56 94 TYR A N 1
ATOM 746 C CA . TYR A 1 94 ? 1.397 1.561 3.662 1.00 88.56 94 TYR A CA 1
ATOM 747 C C . TYR A 1 94 ? 0.043 2.043 4.211 1.00 88.56 94 TYR A C 1
ATOM 749 O O . TYR A 1 94 ? -0.087 3.182 4.644 1.00 88.56 94 TYR A O 1
ATOM 757 N N . ILE A 1 95 ? -0.978 1.184 4.235 1.00 90.31 95 ILE A N 1
ATOM 758 C CA . ILE A 1 95 ? -2.305 1.536 4.768 1.00 90.31 95 ILE A CA 1
ATOM 759 C C . ILE A 1 95 ? -2.244 1.853 6.271 1.00 90.31 95 ILE A C 1
ATOM 761 O O . ILE A 1 95 ? -2.939 2.753 6.743 1.00 90.31 95 ILE A O 1
ATOM 765 N N . TYR A 1 96 ? -1.429 1.111 7.020 1.00 88.94 96 TYR A N 1
ATOM 766 C CA . TYR A 1 96 ? -1.277 1.281 8.469 1.00 88.94 96 TYR A CA 1
ATOM 767 C C . TYR A 1 96 ? -0.269 2.370 8.836 1.00 88.94 96 TYR A C 1
ATOM 769 O O . TYR A 1 96 ? -0.413 3.039 9.856 1.00 88.94 96 TYR A O 1
ATOM 777 N N . PHE A 1 97 ? 0.737 2.565 7.992 1.00 85.06 97 PHE A N 1
ATOM 778 C CA . PHE A 1 97 ? 1.705 3.639 8.094 1.00 85.06 97 PHE A CA 1
ATOM 779 C C . PHE A 1 97 ? 2.017 4.139 6.686 1.00 85.06 97 PHE A C 1
ATOM 781 O O . PHE A 1 97 ? 2.787 3.479 5.988 1.00 85.06 97 PHE A O 1
ATOM 788 N N . PRO A 1 98 ? 1.446 5.283 6.261 1.00 78.00 98 PRO A N 1
ATOM 789 C CA . PRO A 1 98 ? 1.591 5.807 4.902 1.00 78.00 98 PRO A CA 1
ATOM 790 C C . PRO A 1 98 ? 2.965 6.443 4.678 1.00 78.00 98 PRO A C 1
ATOM 792 O O . PRO A 1 98 ? 3.114 7.603 4.315 1.00 78.00 98 PRO A O 1
ATOM 795 N N . HIS A 1 99 ? 3.992 5.639 4.898 1.00 77.12 99 HIS A N 1
ATOM 796 C CA . HIS A 1 99 ? 5.383 5.912 4.637 1.00 77.12 99 HIS A CA 1
ATOM 797 C C . HIS A 1 99 ? 5.949 4.725 3.874 1.00 77.12 99 HIS A C 1
ATOM 799 O O . HIS A 1 99 ? 5.580 3.572 4.101 1.00 77.12 99 HIS A O 1
ATOM 805 N N . PHE A 1 100 ? 6.850 5.021 2.951 1.00 74.69 100 PHE A N 1
ATOM 806 C CA . PHE A 1 100 ? 7.334 4.025 2.026 1.00 74.69 100 PHE A CA 1
ATOM 807 C C . PHE A 1 100 ? 8.844 4.151 1.850 1.00 74.69 100 PHE A C 1
ATOM 809 O O . PHE A 1 100 ? 9.335 5.138 1.300 1.00 74.69 100 PHE A O 1
ATOM 816 N N . ASP A 1 101 ? 9.575 3.140 2.317 1.00 79.88 101 ASP A N 1
ATOM 817 C CA . ASP A 1 101 ? 11.016 3.023 2.114 1.00 79.88 101 ASP A CA 1
ATOM 818 C C . ASP A 1 101 ? 11.299 2.118 0.913 1.00 79.88 101 ASP A C 1
ATOM 820 O O . ASP A 1 101 ? 11.308 0.889 1.012 1.00 79.88 101 ASP A O 1
ATOM 824 N N . LEU A 1 102 ? 11.532 2.758 -0.233 1.00 82.88 102 LEU A N 1
ATOM 825 C CA . LEU A 1 102 ? 11.833 2.095 -1.499 1.00 82.88 102 LEU A CA 1
ATOM 826 C C . LEU A 1 102 ? 13.085 1.220 -1.455 1.00 82.88 102 LEU A C 1
ATOM 828 O O . LEU A 1 102 ? 13.122 0.207 -2.147 1.00 82.88 102 LEU A O 1
ATOM 832 N N . GLU A 1 103 ? 14.108 1.588 -0.680 1.00 83.31 103 GLU A N 1
ATOM 833 C CA . GLU A 1 103 ? 15.335 0.790 -0.628 1.00 83.31 103 GLU A CA 1
ATOM 834 C C . GLU A 1 103 ? 15.095 -0.529 0.099 1.00 83.31 103 GLU A C 1
ATOM 836 O O . GLU A 1 103 ? 15.588 -1.561 -0.352 1.00 83.31 103 GLU A O 1
ATOM 841 N N . SER A 1 104 ? 14.313 -0.496 1.180 1.00 84.06 104 SER A N 1
ATOM 842 C CA . SER A 1 104 ? 13.930 -1.688 1.933 1.00 84.06 104 SER A CA 1
ATOM 843 C C . SER A 1 104 ? 13.070 -2.624 1.088 1.00 84.06 104 SER A C 1
ATOM 845 O O . SER A 1 104 ? 13.441 -3.776 0.870 1.00 84.06 104 SER A O 1
ATOM 847 N N . VAL A 1 105 ? 11.971 -2.116 0.524 1.00 86.69 105 VAL A N 1
ATOM 848 C CA . VAL A 1 105 ? 11.029 -2.973 -0.210 1.00 86.69 105 VAL A CA 1
ATOM 849 C C . VAL A 1 105 ? 11.612 -3.535 -1.502 1.00 86.69 105 VAL A C 1
ATOM 851 O O . VAL A 1 105 ? 11.272 -4.642 -1.904 1.00 86.69 105 VAL A O 1
ATOM 854 N N . ARG A 1 106 ? 12.550 -2.830 -2.146 1.00 88.31 106 ARG A N 1
ATOM 855 C CA . ARG A 1 106 ? 13.208 -3.332 -3.355 1.00 88.31 106 ARG A CA 1
ATOM 856 C C . ARG A 1 106 ? 13.877 -4.680 -3.110 1.00 88.31 106 ARG A C 1
ATOM 858 O O . ARG A 1 106 ? 13.913 -5.508 -4.019 1.00 88.31 106 ARG A O 1
ATOM 865 N N . LEU A 1 107 ? 14.393 -4.907 -1.901 1.00 88.81 107 LEU A N 1
ATOM 866 C CA . LEU A 1 107 ? 15.071 -6.150 -1.535 1.00 88.81 107 LEU A CA 1
ATOM 867 C C . LEU A 1 107 ? 14.136 -7.366 -1.519 1.00 88.81 107 LEU A C 1
ATOM 869 O O . LEU A 1 107 ? 14.633 -8.486 -1.610 1.00 88.81 107 LEU A O 1
ATOM 873 N N . ASP A 1 108 ? 12.817 -7.159 -1.463 1.00 89.88 108 ASP A N 1
ATOM 874 C CA . ASP A 1 108 ? 11.837 -8.245 -1.562 1.00 89.88 108 ASP A CA 1
ATOM 875 C C . ASP A 1 108 ? 11.675 -8.747 -3.008 1.00 89.88 108 ASP A C 1
ATOM 877 O O . ASP A 1 108 ? 11.229 -9.874 -3.231 1.00 89.88 108 ASP A O 1
ATOM 881 N N . THR A 1 109 ? 12.045 -7.937 -4.009 1.00 89.19 109 THR A N 1
ATOM 882 C CA . THR A 1 109 ? 12.005 -8.354 -5.418 1.00 89.19 109 THR A CA 1
ATOM 883 C C . THR A 1 109 ? 13.207 -9.232 -5.759 1.00 89.19 109 THR A C 1
ATOM 885 O O . THR A 1 109 ? 14.342 -8.939 -5.383 1.00 89.19 109 THR A O 1
ATOM 888 N N . ALA A 1 110 ? 12.985 -10.293 -6.541 1.00 89.88 110 ALA A N 1
ATOM 889 C CA . ALA A 1 110 ? 14.060 -11.201 -6.947 1.00 89.88 110 ALA A CA 1
ATOM 890 C C . ALA A 1 110 ? 15.155 -10.503 -7.774 1.00 89.88 110 ALA A C 1
ATOM 892 O O . ALA A 1 110 ? 16.327 -10.864 -7.679 1.00 89.88 110 ALA A O 1
ATOM 893 N N . SER A 1 111 ? 14.775 -9.507 -8.578 1.00 90.25 111 SER A N 1
ATOM 894 C CA . SER A 1 111 ? 15.707 -8.715 -9.378 1.00 90.25 111 SER A CA 1
ATOM 895 C C . SER A 1 111 ? 16.463 -7.685 -8.544 1.00 90.25 111 SER A C 1
ATOM 897 O O . SER A 1 111 ? 17.529 -7.266 -8.974 1.00 90.25 111 SER A O 1
ATOM 899 N N . GLN A 1 112 ? 15.915 -7.250 -7.399 1.00 91.62 112 GLN A N 1
ATOM 900 C CA . GLN A 1 112 ? 16.343 -6.063 -6.654 1.00 91.62 112 GLN A CA 1
ATOM 901 C C . GLN A 1 112 ? 16.398 -4.799 -7.527 1.00 91.62 112 GLN A C 1
ATOM 903 O O . GLN A 1 112 ? 17.200 -3.895 -7.285 1.00 91.62 112 GLN A O 1
ATOM 908 N N . SER A 1 113 ? 15.567 -4.730 -8.569 1.00 93.81 113 SER A N 1
ATOM 909 C CA . SER A 1 113 ? 15.483 -3.588 -9.477 1.00 93.81 113 SER A CA 1
ATOM 910 C C . SER A 1 113 ? 14.702 -2.444 -8.834 1.00 93.81 113 SER A C 1
ATOM 912 O O . SER A 1 113 ? 13.561 -2.596 -8.389 1.00 93.81 113 SER A O 1
ATOM 914 N N . TYR A 1 114 ? 15.316 -1.262 -8.811 1.00 93.75 114 TYR A N 1
ATOM 915 C CA . TYR A 1 114 ? 14.690 -0.048 -8.301 1.00 93.75 114 TYR A CA 1
ATOM 916 C C . TYR A 1 114 ? 13.557 0.408 -9.226 1.00 93.75 114 TYR A C 1
ATOM 918 O O . TYR A 1 114 ? 12.465 0.738 -8.758 1.00 93.75 114 TYR A O 1
ATOM 926 N N . LEU A 1 115 ? 13.788 0.383 -10.543 1.00 95.38 115 LEU A N 1
ATOM 927 C CA . LEU A 1 115 ? 12.782 0.776 -11.526 1.00 95.38 115 LEU A CA 1
ATOM 928 C C . LEU A 1 115 ? 11.600 -0.207 -11.541 1.00 95.38 115 LEU A C 1
ATOM 930 O O . LEU A 1 115 ? 10.455 0.239 -11.567 1.00 95.38 115 LEU A O 1
ATOM 934 N N . GLU A 1 116 ? 11.842 -1.522 -11.448 1.00 95.81 116 GLU A N 1
ATOM 935 C CA . GLU A 1 116 ? 10.777 -2.527 -11.308 1.00 95.81 116 GLU A CA 1
ATOM 936 C C . GLU A 1 116 ? 9.941 -2.279 -10.056 1.00 95.81 116 GLU A C 1
ATOM 938 O O . GLU A 1 116 ? 8.714 -2.279 -10.132 1.00 95.81 116 GLU A O 1
ATOM 943 N N . THR A 1 117 ? 10.592 -2.022 -8.920 1.00 95.50 117 THR A N 1
ATOM 944 C CA . THR A 1 117 ? 9.904 -1.751 -7.652 1.00 95.50 117 THR A CA 1
ATOM 945 C C . THR A 1 117 ? 8.972 -0.546 -7.783 1.00 95.50 117 THR A C 1
ATOM 947 O O . THR A 1 117 ? 7.817 -0.614 -7.364 1.00 95.50 117 THR A O 1
ATOM 950 N N . CYS A 1 118 ? 9.418 0.525 -8.450 1.00 95.81 118 CYS A N 1
ATOM 951 C CA . CYS A 1 118 ? 8.559 1.672 -8.750 1.00 95.81 118 CYS A CA 1
ATOM 952 C C . CYS A 1 118 ? 7.351 1.265 -9.611 1.00 95.81 118 CYS A C 1
ATOM 954 O O . CYS A 1 118 ? 6.222 1.636 -9.308 1.00 95.81 118 CYS A O 1
ATOM 956 N N . VAL A 1 119 ? 7.551 0.459 -10.657 1.00 96.94 119 VAL A N 1
ATOM 957 C CA . VAL A 1 119 ? 6.447 0.004 -11.518 1.00 96.94 119 VAL A CA 1
ATOM 958 C C . VAL A 1 119 ? 5.448 -0.879 -10.756 1.00 96.94 119 VAL A C 1
ATOM 960 O O . VAL A 1 119 ? 4.240 -0.730 -10.929 1.00 96.94 119 VAL A O 1
ATOM 963 N N . ARG A 1 120 ? 5.918 -1.780 -9.887 1.00 95.56 120 ARG A N 1
ATOM 964 C CA . ARG A 1 120 ? 5.058 -2.612 -9.025 1.00 95.56 120 ARG A CA 1
ATOM 965 C C . ARG A 1 120 ? 4.203 -1.770 -8.085 1.00 95.56 120 ARG A C 1
ATOM 967 O O . ARG A 1 120 ? 2.999 -1.991 -7.987 1.00 95.56 120 ARG A O 1
ATOM 974 N N . LEU A 1 121 ? 4.804 -0.762 -7.457 1.00 94.69 121 LEU A N 1
ATOM 975 C CA . LEU A 1 121 ? 4.088 0.153 -6.568 1.00 94.69 121 LEU A CA 1
ATOM 976 C C . LEU A 1 121 ? 3.026 0.963 -7.284 1.00 94.69 121 LEU A C 1
ATOM 978 O O . LEU A 1 121 ? 1.941 1.163 -6.746 1.00 94.69 121 LEU A O 1
ATOM 982 N N . TRP A 1 122 ? 3.317 1.396 -8.506 1.00 96.00 122 TRP A N 1
ATOM 983 C CA . TRP A 1 122 ? 2.327 2.089 -9.310 1.00 96.00 122 TRP A CA 1
ATOM 984 C C . TRP A 1 122 ? 1.124 1.198 -9.616 1.00 96.00 122 TRP A C 1
ATOM 986 O O . TRP A 1 122 ? -0.004 1.647 -9.461 1.00 96.00 122 TRP A O 1
ATOM 996 N N . HIS A 1 123 ? 1.342 -0.076 -9.964 1.00 95.25 123 HIS A N 1
ATOM 997 C CA . HIS A 1 123 ? 0.238 -1.015 -10.183 1.00 95.25 123 HIS A CA 1
ATOM 998 C C . HIS A 1 123 ? -0.598 -1.266 -8.925 1.00 95.25 123 HIS A C 1
ATOM 1000 O O . HIS A 1 123 ? -1.818 -1.356 -9.028 1.00 95.25 123 HIS A O 1
ATOM 1006 N N . LEU A 1 124 ? 0.031 -1.368 -7.747 1.00 94.81 124 LEU A N 1
ATOM 1007 C CA . LEU A 1 124 ? -0.701 -1.443 -6.478 1.00 94.81 124 LEU A CA 1
ATOM 1008 C C . LEU A 1 124 ? -1.559 -0.190 -6.278 1.00 94.81 124 LEU A C 1
ATOM 1010 O O . LEU A 1 124 ? -2.747 -0.291 -5.977 1.00 94.81 124 LEU A O 1
ATOM 1014 N N . GLY A 1 125 ? -0.968 0.989 -6.474 1.00 93.81 125 GLY A N 1
ATOM 1015 C CA . GLY A 1 125 ? -1.673 2.256 -6.343 1.00 93.81 125 GLY A CA 1
ATOM 1016 C C . GLY A 1 125 ? -2.856 2.375 -7.302 1.00 9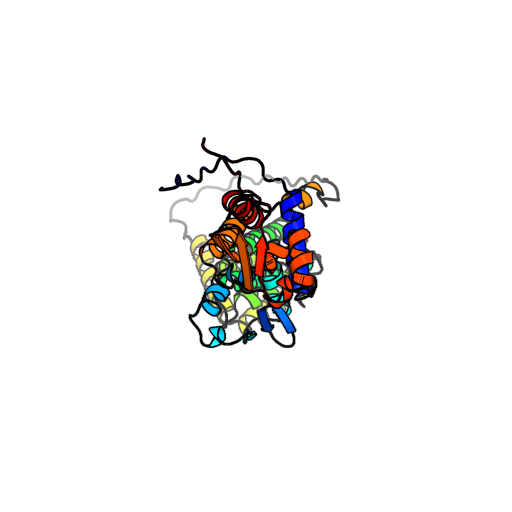3.81 125 GLY A C 1
ATOM 1017 O O . GLY A 1 125 ? -3.955 2.712 -6.875 1.00 93.81 125 GLY A O 1
ATOM 1018 N N . ASP A 1 126 ? -2.668 2.035 -8.573 1.00 94.50 126 ASP A N 1
ATOM 1019 C CA . ASP A 1 126 ? -3.715 2.086 -9.594 1.00 94.50 126 ASP A CA 1
ATOM 1020 C C . ASP A 1 126 ? -4.845 1.085 -9.300 1.00 94.50 126 ASP A C 1
ATOM 1022 O O . ASP A 1 126 ? -6.010 1.471 -9.183 1.00 94.50 126 ASP A O 1
ATOM 1026 N N . TYR A 1 127 ? -4.505 -0.187 -9.067 1.00 93.50 127 TYR A N 1
ATOM 1027 C CA . TYR A 1 127 ? -5.491 -1.249 -8.856 1.00 93.50 127 TYR A CA 1
ATOM 1028 C C . TYR A 1 127 ? -6.326 -1.034 -7.586 1.00 93.50 127 TYR A C 1
ATOM 1030 O O . TYR A 1 127 ? -7.553 -1.159 -7.604 1.00 93.50 127 TYR A O 1
ATOM 1038 N N . PHE A 1 128 ? -5.672 -0.696 -6.469 1.00 93.25 128 PHE A N 1
ATOM 1039 C CA . PHE A 1 128 ? -6.342 -0.495 -5.181 1.00 93.25 128 PHE A CA 1
ATOM 1040 C C . PHE A 1 128 ? -6.877 0.933 -4.991 1.00 93.25 128 PHE A C 1
ATOM 1042 O O . PHE A 1 128 ? -7.499 1.211 -3.962 1.00 93.25 128 PHE A O 1
ATOM 1049 N N . GLN A 1 129 ? -6.692 1.816 -5.979 1.00 92.81 129 GLN A N 1
ATOM 1050 C CA . GLN A 1 129 ? -7.109 3.224 -5.956 1.00 92.81 129 GLN A CA 1
ATOM 1051 C C . GLN A 1 129 ? -6.452 4.017 -4.813 1.00 92.81 129 GLN A C 1
ATOM 1053 O O . GLN A 1 129 ? -7.098 4.749 -4.062 1.00 92.81 129 GLN A O 1
ATOM 1058 N N . VAL A 1 130 ? -5.141 3.840 -4.664 1.00 92.44 130 VAL A N 1
ATOM 1059 C CA . VAL A 1 130 ? -4.278 4.568 -3.732 1.00 92.44 130 VAL A CA 1
ATOM 1060 C C . VAL A 1 130 ? -3.457 5.594 -4.520 1.00 92.44 130 VAL A C 1
ATOM 1062 O O . VAL A 1 130 ? -2.262 5.412 -4.752 1.00 92.44 130 VAL A O 1
ATOM 1065 N N . ASP A 1 131 ? -4.093 6.703 -4.913 1.00 90.00 131 ASP A N 1
ATOM 1066 C CA . ASP A 1 131 ? -3.518 7.732 -5.803 1.00 90.00 131 ASP A CA 1
ATOM 1067 C C . ASP A 1 131 ? -2.122 8.217 -5.382 1.00 90.00 131 ASP A C 1
ATOM 1069 O O . ASP A 1 131 ? -1.243 8.439 -6.216 1.00 90.00 131 ASP A O 1
ATOM 1073 N N . ARG A 1 132 ? -1.887 8.373 -4.072 1.00 86.25 132 ARG A N 1
ATOM 1074 C CA . ARG A 1 132 ? -0.583 8.811 -3.550 1.00 86.25 132 ARG A CA 1
ATOM 1075 C C . ARG A 1 132 ? 0.510 7.775 -3.765 1.00 86.25 132 ARG A C 1
ATOM 1077 O O . ARG A 1 132 ? 1.639 8.161 -4.044 1.00 86.25 132 ARG A O 1
ATOM 1084 N N . MET A 1 133 ? 0.189 6.487 -3.656 1.00 90.25 133 MET A N 1
ATOM 1085 C CA . MET A 1 133 ? 1.140 5.415 -3.944 1.00 90.25 133 MET A CA 1
ATOM 1086 C C . MET A 1 133 ? 1.517 5.434 -5.427 1.00 90.25 133 MET A C 1
ATOM 1088 O O . MET A 1 133 ? 2.705 5.399 -5.742 1.00 90.25 133 MET A O 1
ATOM 1092 N N . SER A 1 134 ? 0.537 5.604 -6.323 1.00 92.69 134 SER A N 1
ATOM 1093 C CA . SER A 1 134 ? 0.792 5.784 -7.760 1.00 92.69 134 SER A CA 1
ATOM 1094 C C . SER A 1 134 ? 1.670 7.005 -8.021 1.00 92.69 134 SER A C 1
ATOM 1096 O O . SER A 1 134 ? 2.668 6.922 -8.736 1.00 92.69 134 SER A O 1
ATOM 1098 N N . LYS A 1 135 ? 1.363 8.137 -7.378 1.00 91.44 135 LYS A N 1
ATOM 1099 C CA . LYS A 1 135 ? 2.136 9.368 -7.544 1.00 91.44 135 LYS A CA 1
ATOM 1100 C C . LYS A 1 135 ? 3.570 9.235 -7.028 1.00 91.44 135 LYS A C 1
ATOM 1102 O O . LYS A 1 135 ? 4.510 9.629 -7.716 1.00 91.44 135 LYS A O 1
ATOM 1107 N N . LEU A 1 136 ? 3.747 8.640 -5.850 1.00 89.75 136 LEU A N 1
ATOM 1108 C CA . LEU A 1 136 ? 5.058 8.366 -5.272 1.00 89.75 136 LEU A CA 1
ATOM 1109 C C . LEU A 1 136 ? 5.876 7.455 -6.191 1.00 89.75 136 LEU A C 1
ATOM 1111 O O . LEU A 1 136 ? 7.057 7.712 -6.422 1.00 89.75 136 LEU A O 1
ATOM 1115 N N . ALA A 1 137 ? 5.255 6.416 -6.741 1.00 93.81 137 ALA A N 1
ATOM 1116 C CA . ALA A 1 137 ? 5.892 5.512 -7.682 1.00 93.81 137 ALA A CA 1
ATOM 1117 C C . ALA A 1 137 ? 6.330 6.219 -8.977 1.00 93.81 137 ALA A C 1
ATOM 1119 O O . ALA A 1 137 ? 7.444 5.993 -9.448 1.00 93.81 137 ALA A O 1
ATOM 1120 N N . GLU A 1 138 ? 5.506 7.117 -9.526 1.00 95.06 138 GLU A N 1
ATOM 1121 C CA . GLU A 1 138 ? 5.863 7.945 -10.687 1.00 95.06 138 GLU A CA 1
ATOM 1122 C C . GLU A 1 138 ? 7.062 8.854 -10.408 1.00 95.06 138 GLU A C 1
ATOM 1124 O O . GLU A 1 138 ? 8.009 8.895 -11.199 1.00 95.06 138 GLU A O 1
ATOM 1129 N N . ASP A 1 139 ? 7.034 9.570 -9.283 1.00 93.44 139 ASP A N 1
ATOM 1130 C CA . ASP A 1 139 ? 8.084 10.520 -8.916 1.00 93.44 139 ASP A CA 1
ATOM 1131 C C . ASP A 1 139 ? 9.416 9.801 -8.656 1.00 93.44 139 ASP A C 1
ATOM 1133 O O . ASP A 1 139 ? 10.472 10.262 -9.101 1.00 93.44 139 ASP A O 1
ATOM 1137 N N . ASN A 1 140 ? 9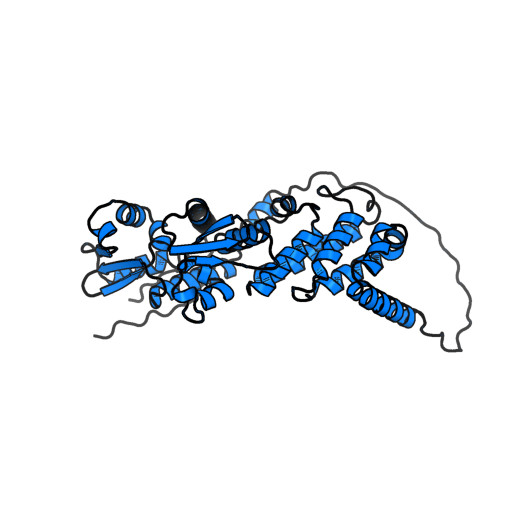.377 8.628 -8.018 1.00 93.50 140 ASN A N 1
ATOM 1138 C CA . ASN A 1 140 ? 10.570 7.811 -7.803 1.00 93.50 140 ASN A CA 1
ATOM 1139 C C . ASN A 1 140 ? 11.069 7.143 -9.087 1.00 93.50 140 ASN A C 1
ATOM 1141 O O . ASN A 1 140 ? 12.278 7.134 -9.316 1.00 93.50 140 ASN A O 1
ATOM 1145 N N . LEU A 1 141 ? 10.188 6.674 -9.981 1.00 95.44 141 LEU A N 1
ATOM 1146 C CA . LEU A 1 141 ? 10.629 6.152 -11.277 1.00 95.44 141 LEU A CA 1
ATOM 1147 C C . LEU A 1 141 ? 11.339 7.242 -12.083 1.00 95.44 141 LEU A C 1
ATOM 1149 O O . LEU A 1 141 ? 12.402 7.002 -12.660 1.00 95.44 141 LEU A O 1
ATOM 1153 N N . LYS A 1 142 ? 10.779 8.457 -12.092 1.00 95.31 142 LYS A N 1
ATOM 1154 C CA . LYS A 1 142 ? 11.400 9.618 -12.730 1.00 95.31 142 LYS A CA 1
ATOM 1155 C C . LYS A 1 142 ? 12.780 9.901 -12.137 1.00 95.31 142 LYS A C 1
ATOM 1157 O O . LYS A 1 142 ? 13.740 10.029 -12.896 1.00 95.31 142 LYS A O 1
ATOM 1162 N N . ALA A 1 143 ? 12.890 9.949 -10.809 1.00 92.62 143 ALA A N 1
ATOM 1163 C CA . ALA A 1 143 ? 14.159 10.163 -10.119 1.00 92.62 143 ALA A CA 1
ATOM 1164 C C . ALA A 1 143 ? 15.189 9.065 -10.441 1.00 92.62 143 ALA A C 1
ATOM 1166 O O . ALA A 1 143 ? 16.349 9.379 -10.706 1.00 92.62 143 ALA A O 1
ATOM 1167 N N . GLY A 1 144 ? 14.767 7.798 -10.499 1.00 92.12 144 GLY A N 1
ATOM 1168 C CA . GLY A 1 144 ? 15.613 6.672 -10.901 1.00 92.12 144 GLY A CA 1
ATOM 1169 C C . GLY A 1 144 ? 16.110 6.795 -12.345 1.00 92.12 144 GLY A C 1
ATOM 1170 O O . GLY A 1 144 ? 17.300 6.628 -12.614 1.00 92.12 144 GLY A O 1
ATOM 1171 N N . CYS A 1 145 ? 15.234 7.177 -13.280 1.00 93.62 145 CYS A N 1
ATOM 1172 C CA . CYS A 1 145 ? 15.627 7.444 -14.667 1.00 93.62 145 CYS A CA 1
ATOM 1173 C C . CYS A 1 145 ? 16.645 8.593 -14.758 1.00 93.62 145 CYS A C 1
ATOM 1175 O O . CYS A 1 145 ? 17.653 8.487 -15.459 1.00 93.62 145 CYS A O 1
ATOM 1177 N N . ASP A 1 146 ? 16.398 9.694 -14.043 1.00 92.69 146 ASP A N 1
ATOM 1178 C CA . ASP A 1 146 ? 17.281 10.862 -14.027 1.00 92.69 146 ASP A CA 1
ATOM 1179 C C . ASP A 1 146 ? 18.637 10.534 -13.386 1.00 92.69 146 ASP A C 1
ATOM 1181 O O . ASP A 1 146 ? 19.676 10.982 -13.878 1.00 92.69 146 ASP A O 1
ATOM 1185 N N . HIS A 1 147 ? 18.657 9.681 -12.360 1.00 89.50 147 HIS A N 1
ATOM 1186 C CA . HIS A 1 147 ? 19.888 9.174 -11.764 1.00 89.50 147 HIS A CA 1
ATOM 1187 C C . HIS A 1 147 ? 20.741 8.399 -12.775 1.00 89.50 147 HIS A C 1
ATOM 1189 O O . HIS A 1 147 ? 21.949 8.643 -12.885 1.00 89.50 147 HIS A O 1
ATOM 1195 N N . TRP A 1 148 ? 20.128 7.494 -13.545 1.00 90.19 148 TRP A N 1
ATOM 1196 C CA . TRP A 1 148 ? 20.842 6.754 -14.584 1.00 90.19 148 TRP A CA 1
ATOM 1197 C C . TRP A 1 148 ? 21.436 7.689 -15.635 1.00 90.19 148 TRP A C 1
ATOM 1199 O O . TRP A 1 148 ? 22.622 7.572 -15.939 1.00 90.19 148 TRP A O 1
ATOM 1209 N N . ARG A 1 149 ? 20.676 8.686 -16.110 1.00 91.00 149 ARG A N 1
ATOM 1210 C CA . ARG A 1 149 ? 21.180 9.711 -17.046 1.00 91.00 149 ARG A CA 1
ATOM 1211 C C . ARG A 1 149 ? 22.399 10.453 -16.497 1.00 91.00 149 ARG A C 1
ATOM 1213 O O . ARG A 1 149 ? 23.403 10.586 -17.200 1.00 91.00 149 ARG A O 1
ATOM 1220 N N . GLN A 1 150 ? 22.335 10.892 -15.238 1.00 89.12 150 GLN A N 1
ATOM 1221 C CA . GLN A 1 150 ? 23.439 11.587 -14.564 1.00 89.12 150 GLN A CA 1
ATOM 1222 C C . GLN A 1 150 ? 24.694 10.714 -14.444 1.00 89.12 150 GLN A C 1
ATOM 1224 O O . GLN A 1 150 ? 25.810 11.226 -14.468 1.00 89.12 150 GLN A O 1
ATOM 1229 N N . CYS A 1 151 ? 24.522 9.396 -14.344 1.00 82.56 151 CYS A N 1
ATOM 1230 C CA . CYS A 1 151 ? 25.608 8.436 -14.169 1.00 82.56 151 CYS A CA 1
ATOM 1231 C C . CYS A 1 151 ? 25.875 7.599 -15.426 1.00 82.56 151 CYS A C 1
ATOM 1233 O O . CYS A 1 151 ? 26.410 6.497 -15.335 1.00 82.56 151 CYS A O 1
ATOM 1235 N N . SER A 1 152 ? 25.526 8.118 -16.604 1.00 81.56 152 SER A N 1
ATOM 1236 C CA . SER A 1 152 ? 25.642 7.399 -17.879 1.00 81.56 152 SER A CA 1
ATOM 1237 C C . SER A 1 152 ? 27.062 6.902 -18.181 1.00 81.56 152 SER A C 1
ATOM 1239 O O . SER A 1 152 ? 27.229 5.838 -18.770 1.00 81.56 152 SER A O 1
ATOM 1241 N N . GLY A 1 153 ? 28.094 7.614 -17.714 1.00 78.12 153 GLY A N 1
ATOM 1242 C CA . GLY A 1 153 ? 29.496 7.195 -17.838 1.00 78.12 153 GLY A CA 1
ATOM 1243 C C . GLY A 1 153 ? 29.901 5.997 -16.965 1.00 78.12 153 GLY A C 1
ATOM 1244 O O . GLY A 1 153 ? 30.992 5.466 -17.147 1.00 78.12 153 GLY A O 1
ATOM 1245 N N . THR A 1 154 ? 29.055 5.563 -16.025 1.00 80.75 154 THR A N 1
ATOM 1246 C CA . THR A 1 154 ? 29.290 4.409 -15.137 1.00 80.75 154 THR A CA 1
ATOM 1247 C C . THR A 1 154 ? 28.160 3.381 -15.203 1.00 80.75 154 THR A C 1
ATOM 1249 O O . THR A 1 154 ? 27.957 2.611 -14.266 1.00 80.75 154 THR A O 1
ATOM 1252 N N . VAL A 1 155 ? 27.434 3.343 -16.321 1.00 80.62 155 VAL A N 1
ATOM 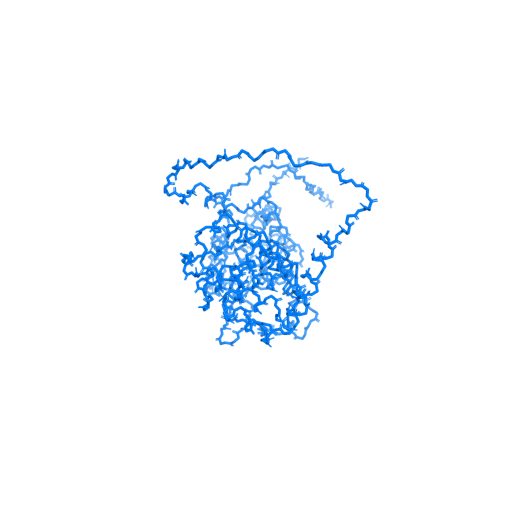1253 C CA . VAL A 1 155 ? 26.266 2.475 -16.542 1.00 80.62 155 VAL A CA 1
ATOM 1254 C C . VAL A 1 155 ? 26.565 0.972 -16.385 1.00 80.62 155 VAL A C 1
ATOM 1256 O O . VAL A 1 155 ? 25.702 0.217 -15.949 1.00 80.62 155 VAL A O 1
ATOM 1259 N N . ASP A 1 156 ? 27.809 0.555 -16.643 1.00 77.06 156 ASP A N 1
ATOM 1260 C CA . ASP A 1 156 ? 28.283 -0.826 -16.451 1.00 77.06 156 ASP A CA 1
ATOM 1261 C C . ASP A 1 156 ? 28.541 -1.202 -14.983 1.00 77.06 156 ASP A C 1
ATOM 1263 O O . ASP A 1 156 ? 28.808 -2.361 -14.666 1.00 77.06 156 ASP A O 1
ATOM 1267 N N . THR A 1 157 ? 28.497 -0.235 -14.064 1.00 76.00 157 THR A N 1
ATOM 1268 C CA . THR A 1 157 ? 28.695 -0.502 -12.636 1.00 76.00 157 THR A CA 1
ATOM 1269 C C . THR A 1 157 ? 27.384 -0.906 -11.975 1.00 76.00 157 THR A C 1
ATOM 1271 O O . THR A 1 157 ? 26.323 -0.353 -12.262 1.00 76.00 157 THR A O 1
ATOM 1274 N N . THR A 1 158 ? 27.453 -1.862 -11.048 1.00 73.88 158 THR A N 1
ATOM 1275 C CA . THR A 1 158 ? 26.307 -2.204 -10.206 1.00 73.88 158 THR A CA 1
ATOM 1276 C C . THR A 1 158 ? 26.024 -1.072 -9.228 1.00 73.88 158 THR A C 1
ATOM 1278 O O . THR A 1 158 ? 26.914 -0.661 -8.477 1.00 73.88 158 THR A O 1
ATOM 1281 N N . LYS A 1 159 ? 24.776 -0.617 -9.185 1.00 66.19 159 LYS A N 1
ATOM 1282 C CA . LYS A 1 159 ? 24.271 0.323 -8.190 1.00 66.19 159 LYS A CA 1
ATOM 1283 C C . LYS A 1 159 ? 23.076 -0.279 -7.487 1.00 66.19 159 LYS A C 1
ATOM 1285 O O . LYS A 1 159 ? 22.266 -0.957 -8.098 1.00 66.19 159 LYS A O 1
ATOM 1290 N N . HIS A 1 160 ? 23.004 -0.048 -6.183 1.00 66.00 160 HIS A N 1
ATOM 1291 C CA . HIS A 1 160 ? 21.932 -0.583 -5.356 1.00 66.00 160 HIS A CA 1
ATOM 1292 C C . HIS A 1 160 ? 21.706 -2.107 -5.480 1.00 66.00 160 HIS A C 1
ATOM 1294 O O . HIS A 1 160 ? 20.592 -2.598 -5.334 1.00 66.00 160 HIS A O 1
ATOM 1300 N N . GLY A 1 161 ? 22.774 -2.855 -5.767 1.00 69.00 161 GLY A N 1
ATOM 1301 C CA . GLY A 1 161 ? 22.719 -4.306 -5.951 1.00 69.00 161 GLY A CA 1
ATOM 1302 C C . GLY A 1 161 ? 22.440 -4.781 -7.382 1.00 69.00 161 GLY A C 1
ATOM 1303 O O . GLY A 1 161 ? 22.592 -5.971 -7.633 1.00 69.00 161 GLY A O 1
ATOM 1304 N N . THR A 1 162 ? 22.128 -3.896 -8.339 1.00 79.50 162 THR A N 1
ATOM 1305 C CA . THR A 1 162 ? 21.785 -4.274 -9.726 1.00 79.50 162 THR A CA 1
ATOM 1306 C C . THR A 1 162 ? 22.538 -3.462 -10.781 1.00 79.50 162 THR A C 1
ATOM 1308 O O . THR A 1 162 ? 23.051 -2.377 -10.517 1.00 79.50 162 THR A O 1
ATOM 1311 N N . SER A 1 163 ? 22.682 -4.006 -11.994 1.00 89.44 163 SER A N 1
ATOM 1312 C CA . SER A 1 163 ? 23.224 -3.252 -13.138 1.00 89.44 163 SER A CA 1
ATOM 1313 C C . SER A 1 163 ? 22.111 -2.484 -13.850 1.00 89.44 163 SER A C 1
ATOM 1315 O O . SER A 1 163 ? 20.950 -2.885 -13.776 1.00 89.44 163 SER A O 1
ATOM 1317 N N . PHE A 1 164 ? 22.459 -1.425 -14.590 1.00 92.12 164 PHE A N 1
ATOM 1318 C CA . PHE A 1 164 ? 21.481 -0.645 -15.357 1.00 92.12 164 PHE A CA 1
ATOM 1319 C C . PHE A 1 164 ? 20.613 -1.510 -16.268 1.00 92.12 164 PHE A C 1
ATOM 1321 O O . PHE A 1 164 ? 19.401 -1.320 -16.322 1.00 92.12 164 PHE A O 1
ATOM 1328 N N . ILE A 1 165 ? 21.226 -2.458 -16.987 1.00 93.25 165 ILE A N 1
ATOM 1329 C CA . ILE A 1 165 ? 20.487 -3.271 -17.951 1.00 93.25 165 ILE A CA 1
ATOM 1330 C C . ILE A 1 165 ? 19.463 -4.163 -17.245 1.00 93.25 165 ILE A C 1
ATOM 1332 O O . ILE A 1 165 ? 18.315 -4.214 -17.665 1.00 93.25 165 ILE A O 1
ATOM 1336 N N . VAL A 1 166 ? 19.836 -4.774 -16.115 1.00 92.88 166 VAL A N 1
ATOM 1337 C CA . VAL A 1 166 ? 18.918 -5.591 -15.308 1.00 92.88 166 VAL A CA 1
ATOM 1338 C C . VAL A 1 166 ? 17.796 -4.731 -14.730 1.00 92.88 166 VAL A C 1
ATOM 1340 O O . VAL A 1 166 ? 16.636 -5.134 -14.773 1.00 92.88 166 VAL A O 1
ATOM 1343 N N . ASP A 1 167 ? 18.126 -3.539 -14.231 1.00 94.06 167 ASP A N 1
ATOM 1344 C CA . ASP A 1 167 ? 17.160 -2.601 -13.658 1.00 94.06 167 ASP A CA 1
ATOM 1345 C C . ASP A 1 167 ? 16.129 -2.135 -14.706 1.00 94.06 167 ASP A C 1
ATOM 1347 O O . ASP A 1 167 ? 14.921 -2.159 -14.473 1.00 94.06 167 ASP A O 1
ATOM 1351 N N . LEU A 1 168 ? 16.595 -1.790 -15.910 1.00 96.31 168 LEU A N 1
ATOM 1352 C CA . LEU A 1 168 ? 15.745 -1.381 -17.026 1.00 96.31 168 LEU A CA 1
ATOM 1353 C C . LEU A 1 168 ? 14.875 -2.530 -17.550 1.00 96.31 168 LEU A C 1
ATOM 1355 O O . LEU A 1 168 ? 13.669 -2.357 -17.722 1.00 96.31 168 LEU A O 1
ATOM 1359 N N . GLU A 1 169 ? 15.467 -3.692 -17.829 1.00 97.00 169 GLU A N 1
ATOM 1360 C CA . GLU A 1 169 ? 14.736 -4.824 -18.402 1.00 97.00 169 GLU A CA 1
ATOM 1361 C C . GLU A 1 169 ? 13.653 -5.343 -17.449 1.00 97.00 169 GLU A C 1
ATOM 1363 O O . GLU A 1 169 ? 12.543 -5.651 -17.886 1.00 97.00 169 GLU A O 1
ATOM 1368 N N . SER A 1 170 ? 13.944 -5.399 -16.147 1.00 96.75 170 SER A N 1
ATOM 1369 C CA . SER A 1 170 ? 12.974 -5.845 -15.141 1.00 96.75 170 SER A CA 1
ATOM 1370 C C . SER A 1 170 ? 11.791 -4.876 -15.034 1.00 96.75 170 SER A C 1
ATOM 1372 O O . SER A 1 170 ? 10.635 -5.301 -14.988 1.00 96.75 170 SER A O 1
ATOM 1374 N N . ALA A 1 171 ? 12.051 -3.567 -15.112 1.00 97.19 171 ALA A N 1
ATOM 1375 C CA . ALA A 1 171 ? 10.998 -2.559 -15.157 1.00 97.19 171 ALA A CA 1
ATOM 1376 C C . ALA A 1 171 ? 10.133 -2.646 -16.422 1.00 97.19 171 ALA A C 1
ATOM 1378 O O . ALA A 1 171 ? 8.914 -2.509 -16.331 1.00 97.19 171 ALA A O 1
ATOM 1379 N N . ILE A 1 172 ? 10.732 -2.900 -17.593 1.00 97.62 172 ILE A N 1
ATOM 1380 C CA . ILE A 1 172 ? 9.987 -3.074 -18.852 1.00 97.62 172 ILE A CA 1
ATOM 1381 C C . ILE A 1 172 ? 9.071 -4.297 -18.768 1.00 97.62 172 ILE A C 1
ATOM 1383 O O . ILE A 1 172 ? 7.890 -4.186 -19.100 1.00 97.62 172 ILE A O 1
ATOM 1387 N N . ARG A 1 173 ? 9.580 -5.435 -18.277 1.00 96.31 173 ARG A N 1
ATOM 1388 C CA . ARG A 1 173 ? 8.771 -6.648 -18.067 1.00 96.31 173 ARG A CA 1
ATOM 1389 C C . ARG A 1 173 ? 7.561 -6.369 -17.191 1.00 96.31 173 ARG A C 1
ATOM 1391 O O . ARG A 1 173 ? 6.448 -6.742 -17.550 1.00 96.31 173 ARG A O 1
ATOM 1398 N N . GLN A 1 174 ? 7.762 -5.653 -16.087 1.00 95.56 174 GLN A N 1
ATOM 1399 C CA . GLN A 1 174 ? 6.655 -5.312 -15.206 1.00 95.56 174 GLN A CA 1
ATOM 1400 C C . GLN A 1 174 ? 5.681 -4.317 -15.855 1.00 95.56 174 GLN A C 1
ATOM 1402 O O . GLN A 1 174 ? 4.475 -4.466 -15.696 1.00 95.56 174 GLN A O 1
ATOM 1407 N N . ALA A 1 175 ? 6.169 -3.315 -16.592 1.00 96.69 175 ALA A N 1
ATOM 1408 C CA . ALA A 1 175 ? 5.339 -2.240 -17.141 1.00 96.69 175 ALA A CA 1
ATOM 1409 C C . ALA A 1 175 ? 4.455 -2.669 -18.324 1.00 96.69 175 ALA A C 1
ATOM 1411 O O . ALA A 1 175 ? 3.516 -1.950 -18.662 1.00 96.69 175 ALA A O 1
ATOM 1412 N N . TRP A 1 176 ? 4.743 -3.809 -18.959 1.00 95.56 176 TRP A N 1
ATOM 1413 C CA . TRP A 1 176 ? 3.971 -4.370 -20.082 1.00 95.56 176 TRP A CA 1
ATOM 1414 C C . TRP A 1 176 ? 3.234 -5.669 -19.745 1.00 95.56 176 TRP A C 1
ATOM 1416 O O . TRP A 1 176 ? 2.871 -6.451 -20.627 1.00 95.56 176 TRP A O 1
ATOM 1426 N N . ARG A 1 177 ? 2.970 -5.884 -18.462 1.00 90.00 177 ARG A N 1
ATOM 1427 C CA . ARG A 1 177 ? 2.054 -6.919 -18.000 1.00 90.00 177 ARG A CA 1
ATOM 1428 C C . ARG A 1 177 ? 0.669 -6.769 -18.644 1.00 90.00 177 ARG A C 1
ATOM 1430 O O . ARG A 1 177 ? 0.163 -5.662 -18.793 1.00 90.00 177 ARG A O 1
ATOM 1437 N N . GLN A 1 178 ? 0.070 -7.885 -19.065 1.00 86.88 178 GLN A N 1
ATOM 1438 C CA . GLN A 1 178 ? -1.233 -7.885 -19.757 1.00 86.88 178 GLN A CA 1
ATOM 1439 C C . GLN A 1 178 ? -2.425 -7.835 -18.798 1.00 86.88 178 GLN A C 1
ATOM 1441 O O . GLN A 1 178 ? -3.542 -7.525 -19.199 1.00 86.88 178 GLN A O 1
ATOM 1446 N N . ASP A 1 179 ? -2.180 -8.185 -17.546 1.00 86.75 179 ASP A N 1
ATOM 1447 C CA . ASP A 1 179 ? -3.152 -8.320 -16.476 1.00 86.75 179 ASP A CA 1
ATOM 1448 C C . ASP A 1 179 ? -3.337 -7.049 -15.636 1.00 86.75 179 ASP A C 1
ATOM 1450 O O . ASP A 1 179 ? -4.226 -6.990 -14.789 1.00 86.75 179 ASP A O 1
ATOM 1454 N N . LEU A 1 180 ? -2.524 -6.020 -15.879 1.00 87.50 180 LEU A N 1
ATOM 1455 C CA . LEU A 1 180 ? -2.552 -4.756 -15.150 1.00 87.50 180 LEU A CA 1
ATOM 1456 C C . LEU A 1 180 ? -2.591 -3.567 -16.118 1.00 87.50 180 LEU A C 1
ATOM 1458 O O . LEU A 1 180 ? -2.294 -3.688 -17.309 1.00 87.50 180 LEU A O 1
ATOM 1462 N N . ALA A 1 181 ? -3.010 -2.407 -15.612 1.00 83.38 181 ALA A N 1
ATOM 1463 C CA . ALA A 1 181 ? -3.159 -1.210 -16.425 1.00 83.38 181 ALA A CA 1
ATOM 1464 C C . ALA A 1 181 ? -1.815 -0.722 -16.985 1.00 83.38 181 ALA A C 1
ATOM 1466 O O . ALA A 1 181 ? -0.789 -0.712 -16.310 1.00 83.38 181 ALA A O 1
ATOM 1467 N N . SER A 1 182 ? -1.838 -0.235 -18.226 1.00 81.69 182 SER A N 1
ATOM 1468 C CA . SER A 1 182 ? -0.696 0.469 -18.810 1.00 81.69 182 SER A CA 1
ATOM 1469 C C . SER A 1 182 ? -0.654 1.906 -18.285 1.00 81.69 182 SER A C 1
ATOM 1471 O O . SER A 1 182 ? -1.464 2.743 -18.681 1.00 81.69 182 SER A O 1
ATOM 1473 N N . GLY A 1 183 ? 0.281 2.180 -17.376 1.00 83.19 183 GLY A N 1
ATOM 1474 C CA . GLY A 1 183 ? 0.459 3.492 -16.754 1.00 83.19 183 GLY A CA 1
ATOM 1475 C C . GLY A 1 183 ? 1.346 4.474 -17.532 1.00 83.19 183 GLY A C 1
ATOM 1476 O O . GLY A 1 183 ? 2.002 4.102 -18.511 1.00 83.19 183 GLY A O 1
ATOM 1477 N N . PRO A 1 184 ? 1.474 5.728 -17.050 1.00 89.00 184 PRO A N 1
ATOM 1478 C CA . PRO A 1 184 ? 2.372 6.738 -17.628 1.00 89.00 184 PRO A CA 1
ATOM 1479 C C . PRO A 1 184 ? 3.855 6.323 -17.578 1.00 89.00 184 PRO A C 1
ATOM 1481 O O . PRO A 1 184 ? 4.700 6.902 -18.266 1.00 89.00 184 PRO A O 1
ATOM 1484 N N . LEU A 1 185 ? 4.173 5.289 -16.796 1.00 93.81 185 LEU A N 1
ATOM 1485 C CA . LEU A 1 185 ? 5.515 4.751 -16.606 1.00 93.81 185 LEU A CA 1
ATOM 1486 C C . LEU A 1 185 ? 6.135 4.200 -17.894 1.00 93.81 185 LEU A C 1
ATOM 1488 O O . LEU A 1 185 ? 7.334 4.369 -18.113 1.00 93.81 185 LEU A O 1
ATOM 1492 N N . GLN A 1 186 ? 5.325 3.614 -18.783 1.00 95.25 186 GLN A N 1
ATOM 1493 C CA . GLN A 1 186 ? 5.797 3.073 -20.061 1.00 95.25 186 GLN A CA 1
ATOM 1494 C C . GLN A 1 186 ? 6.521 4.139 -20.897 1.00 95.25 186 GLN A C 1
ATOM 1496 O O . GLN A 1 186 ? 7.590 3.886 -21.451 1.00 95.25 186 GLN A O 1
ATOM 1501 N N . ALA A 1 187 ? 5.986 5.363 -20.946 1.00 93.12 187 ALA A N 1
ATOM 1502 C CA . ALA A 1 187 ? 6.600 6.458 -21.692 1.00 93.12 187 ALA A CA 1
ATOM 1503 C C . ALA A 1 187 ? 7.956 6.882 -21.098 1.00 93.12 187 ALA A C 1
ATOM 1505 O O . ALA A 1 187 ? 8.887 7.186 -21.850 1.00 93.12 187 ALA A O 1
ATOM 1506 N N . MET A 1 188 ? 8.085 6.870 -19.766 1.00 95.88 188 MET A N 1
ATOM 1507 C CA . MET A 1 188 ? 9.344 7.180 -19.080 1.00 95.88 188 MET A CA 1
ATOM 1508 C C . MET A 1 188 ? 10.416 6.128 -19.370 1.00 95.88 188 MET A C 1
ATOM 1510 O O . MET A 1 188 ? 11.541 6.488 -19.724 1.00 95.88 188 MET A O 1
ATOM 1514 N N . LEU A 1 189 ? 10.050 4.844 -19.306 1.00 97.50 189 LEU A N 1
ATOM 1515 C CA . LEU A 1 189 ? 10.948 3.732 -19.621 1.00 97.50 189 LEU A CA 1
ATOM 1516 C C . LEU A 1 189 ? 11.390 3.756 -21.088 1.00 97.50 189 LEU A C 1
ATOM 1518 O O . LEU A 1 189 ? 12.580 3.640 -21.366 1.00 97.50 189 LEU A O 1
ATOM 1522 N N . ILE A 1 190 ? 10.470 4.006 -22.026 1.00 95.94 190 ILE A N 1
ATOM 1523 C CA . ILE A 1 190 ? 10.799 4.144 -23.454 1.00 95.94 190 ILE A CA 1
ATOM 1524 C C . ILE A 1 190 ? 11.781 5.294 -23.682 1.00 95.94 190 ILE A C 1
ATOM 1526 O O . ILE A 1 190 ? 12.747 5.138 -24.430 1.00 95.94 190 ILE A O 1
ATOM 1530 N N . SER A 1 191 ? 11.567 6.442 -23.031 1.00 94.94 191 SER A N 1
ATOM 1531 C CA . SER A 1 191 ? 12.507 7.564 -23.106 1.00 94.94 191 SER A CA 1
ATOM 1532 C C . SER A 1 191 ? 13.894 7.157 -22.614 1.00 94.94 191 SER A C 1
ATOM 1534 O O . SER A 1 191 ? 14.878 7.454 -23.284 1.00 94.94 191 SER A O 1
ATOM 1536 N N . LEU A 1 192 ? 13.974 6.443 -21.487 1.00 95.31 192 LEU A N 1
ATOM 1537 C CA . LEU A 1 192 ? 15.241 5.964 -20.942 1.00 95.31 192 LEU A CA 1
ATOM 1538 C C . LEU A 1 192 ? 15.936 4.978 -21.897 1.00 95.31 192 LEU A C 1
ATOM 1540 O O . LEU A 1 192 ? 17.144 5.084 -22.101 1.00 95.31 192 LEU A O 1
ATOM 1544 N N . CYS A 1 193 ? 15.193 4.081 -22.556 1.00 95.81 193 CYS A N 1
ATOM 1545 C CA . CYS A 1 193 ? 15.756 3.207 -23.589 1.00 95.81 193 CYS A CA 1
ATOM 1546 C C . CYS A 1 193 ? 16.394 4.000 -24.741 1.00 95.81 193 CYS A C 1
ATOM 1548 O O . CYS A 1 193 ? 17.454 3.614 -25.231 1.00 95.81 193 CYS A O 1
ATOM 1550 N N . PHE A 1 194 ? 15.772 5.101 -25.180 1.00 93.31 194 PHE A N 1
ATOM 1551 C CA . PHE A 1 194 ? 16.323 5.943 -26.247 1.00 93.31 194 PHE A CA 1
ATOM 1552 C C . PHE A 1 194 ? 17.561 6.722 -25.811 1.00 93.31 194 PHE A C 1
ATOM 1554 O O . PHE A 1 194 ? 18.533 6.768 -26.566 1.00 93.31 194 PHE A O 1
ATOM 1561 N N . ASP A 1 195 ? 17.556 7.275 -24.597 1.00 91.75 195 ASP A N 1
ATOM 1562 C CA . ASP A 1 195 ? 18.709 7.996 -24.044 1.00 91.75 195 ASP A CA 1
ATOM 1563 C C . ASP A 1 195 ? 19.954 7.092 -23.972 1.00 91.75 195 ASP A C 1
ATOM 1565 O O . ASP A 1 195 ? 21.081 7.546 -24.168 1.00 91.75 195 ASP A O 1
ATOM 1569 N N . PHE A 1 196 ? 19.740 5.787 -23.773 1.00 92.12 196 PHE A N 1
ATOM 1570 C CA . PHE A 1 196 ? 20.780 4.761 -23.710 1.00 92.12 196 PHE A CA 1
ATOM 1571 C C . PHE A 1 196 ? 20.835 3.849 -24.947 1.00 92.12 196 PHE A C 1
ATOM 1573 O O . PHE A 1 196 ? 21.461 2.789 -24.896 1.00 92.12 196 PHE A O 1
ATOM 1580 N N . ALA A 1 197 ? 20.255 4.251 -26.086 1.00 90.81 197 ALA A N 1
ATOM 1581 C CA . ALA A 1 197 ? 20.169 3.417 -27.294 1.00 90.81 197 ALA A CA 1
ATOM 1582 C C . ALA A 1 197 ? 21.514 2.787 -27.738 1.00 90.81 197 ALA A C 1
ATOM 1584 O O . ALA A 1 197 ? 21.535 1.591 -28.051 1.00 90.81 197 ALA A O 1
ATOM 1585 N N . PRO A 1 198 ? 22.661 3.508 -27.739 1.00 87.75 198 PRO A N 1
ATOM 1586 C CA . PRO A 1 198 ? 23.951 2.924 -28.116 1.00 87.75 198 PRO A CA 1
ATOM 1587 C C . PRO A 1 198 ? 24.442 1.826 -27.171 1.00 87.75 198 PRO A C 1
ATOM 1589 O O . PRO A 1 198 ? 25.254 0.998 -27.594 1.00 87.75 198 PRO A O 1
ATOM 1592 N N . TYR A 1 199 ? 23.998 1.864 -25.913 1.00 89.12 199 TYR A N 1
ATOM 1593 C CA . TYR A 1 199 ? 24.315 0.890 -24.878 1.00 89.12 199 TYR A CA 1
ATOM 1594 C C . TYR A 1 199 ? 23.394 -0.322 -25.002 1.00 89.12 199 TYR A C 1
ATOM 1596 O O . TYR A 1 199 ? 23.866 -1.403 -25.342 1.00 89.12 199 TYR A O 1
ATOM 1604 N N . VAL A 1 200 ? 22.077 -0.126 -24.866 1.00 92.00 200 VAL A N 1
ATOM 1605 C CA . VAL A 1 200 ? 21.093 -1.225 -24.847 1.00 92.00 200 VAL A CA 1
ATOM 1606 C C . VAL A 1 200 ? 21.111 -2.062 -26.131 1.00 92.00 200 VAL A C 1
ATOM 1608 O O . VAL A 1 200 ? 20.965 -3.276 -26.066 1.00 92.00 200 VAL A O 1
ATOM 1611 N N . ARG A 1 201 ? 21.415 -1.464 -27.299 1.00 89.06 201 ARG A N 1
ATOM 1612 C CA . ARG A 1 201 ? 21.550 -2.191 -28.581 1.00 89.06 201 ARG A CA 1
ATOM 1613 C C . ARG A 1 201 ? 22.648 -3.266 -28.566 1.00 89.06 201 ARG A C 1
ATOM 1615 O O . ARG A 1 201 ? 22.629 -4.156 -29.409 1.00 89.06 201 ARG A O 1
ATOM 1622 N N . ARG A 1 202 ? 23.642 -3.161 -27.679 1.00 89.69 202 ARG A N 1
ATOM 1623 C CA . ARG A 1 202 ? 24.752 -4.128 -27.581 1.00 89.69 202 ARG A CA 1
ATOM 1624 C C . ARG A 1 202 ? 24.419 -5.328 -26.697 1.00 89.69 202 ARG A C 1
ATOM 1626 O O . ARG A 1 202 ? 25.185 -6.284 -26.703 1.00 89.69 202 ARG A O 1
ATOM 1633 N N . HIS A 1 203 ? 23.322 -5.275 -25.945 1.00 91.75 203 HIS A N 1
ATOM 1634 C CA . HIS A 1 203 ? 22.912 -6.348 -25.051 1.00 91.75 203 HIS A CA 1
ATOM 1635 C C . HIS A 1 203 ? 21.900 -7.252 -25.752 1.00 91.75 203 HIS A C 1
ATOM 1637 O O . HIS A 1 203 ? 20.794 -6.827 -26.082 1.00 91.75 203 HIS A O 1
ATOM 1643 N N . GLU A 1 204 ? 22.274 -8.516 -25.960 1.00 93.88 204 GLU A N 1
ATOM 1644 C CA . GLU A 1 204 ? 21.378 -9.528 -26.535 1.00 93.88 204 GLU A CA 1
ATOM 1645 C C . GLU A 1 204 ? 20.117 -9.720 -25.680 1.00 93.88 204 GLU A C 1
ATOM 1647 O O . GLU A 1 204 ? 19.027 -9.878 -26.225 1.00 93.88 204 GLU A O 1
ATOM 1652 N N . SER A 1 205 ? 20.246 -9.612 -24.351 1.00 94.62 205 SER A N 1
ATOM 1653 C CA . SER A 1 205 ? 19.130 -9.692 -23.398 1.00 94.62 205 SER A CA 1
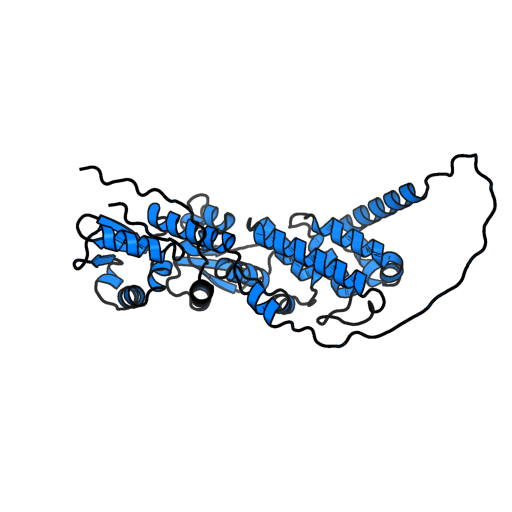ATOM 1654 C C . SER A 1 205 ? 18.067 -8.616 -23.635 1.00 94.62 205 SER A C 1
ATOM 1656 O O . SER A 1 205 ? 16.874 -8.907 -23.590 1.00 94.62 205 SER A O 1
ATOM 1658 N N . PHE A 1 206 ? 18.481 -7.398 -23.994 1.00 94.69 206 PHE A N 1
ATOM 1659 C CA . PHE A 1 206 ? 17.547 -6.328 -24.332 1.00 94.69 206 PHE A CA 1
ATOM 1660 C C . PHE A 1 206 ? 16.858 -6.596 -25.671 1.00 94.69 206 PHE A C 1
ATOM 1662 O O . PHE A 1 206 ? 15.668 -6.335 -25.821 1.00 94.69 206 PHE A O 1
ATOM 1669 N N . GLY A 1 207 ? 17.587 -7.152 -26.644 1.00 92.88 207 GLY A N 1
ATOM 1670 C CA . GLY A 1 207 ? 17.007 -7.608 -27.909 1.00 92.88 207 GLY A CA 1
ATOM 1671 C C . GLY A 1 207 ? 15.931 -8.677 -27.705 1.00 92.88 207 GLY A C 1
ATOM 1672 O O . GLY A 1 207 ? 14.876 -8.606 -28.332 1.00 92.88 207 GLY A O 1
ATOM 1673 N N . ALA A 1 208 ? 16.150 -9.605 -26.769 1.00 96.44 208 ALA A N 1
ATOM 1674 C CA . ALA A 1 208 ? 15.188 -10.653 -26.431 1.00 96.44 208 ALA A CA 1
ATOM 1675 C C . ALA A 1 208 ? 13.843 -10.100 -25.916 1.00 96.44 208 ALA A C 1
ATOM 1677 O O . ALA A 1 208 ? 12.808 -10.724 -26.148 1.00 96.44 208 ALA A O 1
ATOM 1678 N N . LEU A 1 209 ? 13.815 -8.899 -25.316 1.00 96.56 209 LEU A N 1
ATOM 1679 C CA . LEU A 1 209 ? 12.564 -8.257 -24.884 1.00 96.56 209 LEU A CA 1
ATOM 1680 C C . LEU A 1 209 ? 11.580 -8.009 -26.033 1.00 96.56 209 LEU A C 1
ATOM 1682 O O . LEU A 1 209 ? 10.375 -7.951 -25.803 1.00 96.56 209 LEU A O 1
ATOM 1686 N N . PHE A 1 210 ? 12.066 -7.845 -27.266 1.00 94.38 210 PHE A N 1
ATOM 1687 C CA . PHE A 1 210 ? 11.197 -7.591 -28.416 1.00 94.38 210 PHE A CA 1
ATOM 1688 C C . PHE A 1 210 ? 10.366 -8.825 -28.781 1.00 94.38 210 PHE A C 1
ATOM 1690 O O . PHE A 1 210 ? 9.239 -8.694 -29.258 1.00 94.38 210 PHE A O 1
ATOM 1697 N N . GLU A 1 211 ? 10.927 -10.012 -28.551 1.00 94.75 211 GLU A N 1
ATOM 1698 C CA . GLU A 1 211 ? 10.247 -11.291 -28.746 1.00 94.75 211 GLU A CA 1
ATOM 1699 C C . GLU A 1 211 ? 9.408 -11.656 -27.518 1.00 94.75 211 GLU A C 1
ATOM 1701 O O . GLU A 1 211 ? 8.270 -12.100 -27.663 1.00 94.75 211 GLU A O 1
ATOM 1706 N N . GLU A 1 212 ? 9.945 -11.416 -26.317 1.00 95.94 212 GLU A N 1
ATOM 1707 C CA . GLU A 1 212 ? 9.272 -11.667 -25.038 1.00 95.94 212 GLU A CA 1
ATOM 1708 C C . GLU A 1 212 ? 8.001 -10.813 -24.882 1.00 95.94 212 GLU A C 1
ATOM 1710 O O . GLU A 1 212 ? 6.977 -11.300 -24.404 1.00 95.94 212 GLU A O 1
ATOM 1715 N N . ILE A 1 213 ? 8.047 -9.546 -25.314 1.00 96.38 213 ILE A N 1
ATOM 1716 C CA . ILE A 1 213 ? 6.988 -8.554 -25.102 1.00 96.38 213 ILE A CA 1
ATOM 1717 C C . ILE A 1 213 ? 6.657 -7.842 -26.429 1.00 96.38 213 ILE A C 1
ATOM 1719 O O . ILE A 1 213 ? 7.091 -6.709 -26.678 1.00 96.38 213 ILE A O 1
ATOM 1723 N N . PRO A 1 214 ? 5.836 -8.453 -27.304 1.00 94.62 214 PRO A N 1
ATOM 1724 C CA . PRO A 1 214 ? 5.534 -7.893 -28.622 1.00 94.62 214 PRO A CA 1
ATOM 1725 C C . PRO A 1 214 ? 4.906 -6.491 -28.576 1.00 94.62 214 PRO A C 1
ATOM 1727 O O . PRO A 1 214 ? 5.177 -5.652 -29.436 1.00 94.62 214 PRO A O 1
ATOM 1730 N N . GLN A 1 215 ? 4.085 -6.198 -27.563 1.00 92.94 215 GLN A N 1
ATOM 1731 C CA . GLN A 1 215 ? 3.473 -4.877 -27.392 1.00 92.94 215 GLN A CA 1
ATOM 1732 C C . GLN A 1 215 ? 4.529 -3.792 -27.133 1.00 92.94 215 GLN A C 1
ATOM 1734 O O . GLN A 1 215 ? 4.440 -2.703 -27.705 1.00 92.94 215 GLN A O 1
ATOM 1739 N N . PHE A 1 216 ? 5.554 -4.096 -26.332 1.00 95.56 216 PHE A N 1
ATOM 1740 C CA . PHE A 1 216 ? 6.690 -3.201 -26.111 1.00 95.56 216 PHE A CA 1
ATOM 1741 C C . PHE A 1 216 ? 7.461 -2.974 -27.415 1.00 95.56 216 PHE A C 1
ATOM 1743 O O . PHE A 1 216 ? 7.713 -1.825 -27.780 1.00 95.56 216 PHE A O 1
ATOM 1750 N N . ALA A 1 217 ? 7.750 -4.041 -28.168 1.00 94.75 217 ALA A N 1
ATOM 1751 C CA . ALA A 1 217 ? 8.447 -3.954 -29.452 1.00 94.75 217 ALA A CA 1
ATOM 1752 C C . ALA A 1 217 ? 7.743 -3.011 -30.439 1.00 94.75 217 ALA A C 1
ATOM 1754 O O . ALA A 1 217 ? 8.391 -2.182 -31.088 1.00 94.75 217 ALA A O 1
ATOM 1755 N N . VAL A 1 218 ? 6.411 -3.107 -30.535 1.00 93.88 218 VAL A N 1
ATOM 1756 C CA . VAL A 1 218 ? 5.592 -2.247 -31.399 1.00 93.88 218 VAL A CA 1
ATOM 1757 C C . VAL A 1 218 ? 5.695 -0.786 -30.967 1.00 93.88 218 VAL A C 1
ATOM 1759 O O . VAL A 1 218 ? 6.021 0.066 -31.795 1.00 93.88 218 VAL A O 1
ATOM 1762 N N . VAL A 1 219 ? 5.467 -0.489 -29.684 1.00 92.56 219 VAL A N 1
ATOM 1763 C CA . VAL A 1 219 ? 5.498 0.889 -29.160 1.00 92.56 219 VAL A CA 1
ATOM 1764 C C . VAL A 1 219 ? 6.893 1.502 -29.299 1.00 92.56 219 VAL A C 1
ATOM 1766 O O . VAL A 1 219 ? 7.033 2.627 -29.788 1.00 92.56 219 VAL A O 1
ATOM 1769 N N . PHE A 1 220 ? 7.936 0.752 -28.938 1.00 93.94 220 PHE A N 1
ATOM 1770 C CA . PHE A 1 220 ? 9.324 1.175 -29.087 1.00 93.94 220 PHE A CA 1
ATOM 1771 C C . PHE A 1 220 ? 9.658 1.488 -30.552 1.00 93.94 220 PHE A C 1
ATOM 1773 O O . PHE A 1 220 ? 10.173 2.566 -30.857 1.00 93.94 220 PHE A O 1
ATOM 1780 N N . SER A 1 221 ? 9.291 0.599 -31.480 1.00 91.50 221 SER A N 1
ATOM 1781 C CA . SER A 1 221 ? 9.562 0.771 -32.915 1.00 91.50 221 SER A CA 1
ATOM 1782 C C . SER A 1 221 ? 8.811 1.961 -33.514 1.00 91.50 221 SER A C 1
ATOM 1784 O O . SER A 1 221 ? 9.393 2.753 -34.258 1.00 91.50 221 SER A O 1
ATOM 1786 N N . GLN A 1 222 ? 7.536 2.144 -33.161 1.00 89.94 222 GLN A N 1
ATOM 1787 C CA . GLN A 1 222 ? 6.748 3.304 -33.590 1.00 89.94 222 GLN A CA 1
ATOM 1788 C C . GLN A 1 222 ? 7.378 4.616 -33.113 1.00 89.94 222 GLN A C 1
ATOM 1790 O O . GLN A 1 222 ? 7.497 5.572 -33.885 1.00 89.94 222 GLN A O 1
ATOM 1795 N N . ARG A 1 223 ? 7.838 4.660 -31.856 1.00 89.19 223 ARG A N 1
ATOM 1796 C CA . ARG A 1 223 ? 8.488 5.848 -31.297 1.00 89.19 223 ARG A CA 1
ATOM 1797 C C . ARG A 1 223 ? 9.841 6.122 -31.954 1.00 89.19 223 ARG A C 1
ATOM 1799 O O . ARG A 1 223 ? 10.132 7.283 -32.241 1.00 89.19 223 ARG A O 1
ATOM 1806 N N . ALA A 1 224 ? 10.618 5.080 -32.254 1.00 86.56 224 ALA A N 1
ATOM 1807 C CA . ALA A 1 224 ? 11.891 5.190 -32.963 1.00 86.56 224 ALA A CA 1
ATOM 1808 C C . ALA A 1 224 ? 11.700 5.794 -34.365 1.00 86.56 224 ALA A C 1
ATOM 1810 O O . ALA A 1 224 ? 12.391 6.747 -34.730 1.00 86.56 224 ALA A O 1
ATOM 1811 N N . LEU A 1 225 ? 10.710 5.302 -35.120 1.00 80.88 225 LEU A N 1
ATOM 1812 C CA . LEU A 1 225 ? 10.360 5.824 -36.446 1.00 80.88 225 LEU A CA 1
ATOM 1813 C C . LEU A 1 225 ? 9.895 7.286 -36.389 1.00 80.88 225 LEU A C 1
ATOM 1815 O O . LEU A 1 225 ? 10.328 8.104 -37.201 1.00 80.88 225 LEU A O 1
ATOM 1819 N N . GLY A 1 226 ? 9.065 7.644 -35.405 1.00 76.69 226 GLY A N 1
ATOM 1820 C CA . GLY A 1 226 ? 8.626 9.027 -35.203 1.00 76.69 226 GLY A CA 1
ATOM 1821 C C . GLY A 1 226 ? 9.784 9.989 -34.899 1.00 76.69 226 GLY A C 1
ATOM 1822 O O . GLY A 1 226 ? 9.830 11.094 -35.444 1.00 76.69 226 GLY A O 1
ATOM 1823 N N . SER A 1 227 ? 10.756 9.562 -34.085 1.00 67.50 227 SER A N 1
ATOM 1824 C CA . SER A 1 227 ? 11.964 10.348 -33.795 1.00 67.50 227 SER A CA 1
ATOM 1825 C C . SER A 1 227 ? 12.824 10.557 -35.047 1.00 67.50 227 SER A C 1
ATOM 1827 O O . SER A 1 227 ? 13.278 11.674 -35.297 1.00 67.50 227 SER A O 1
ATOM 1829 N N . ILE A 1 228 ? 12.976 9.530 -35.890 1.00 59.53 228 ILE A N 1
ATOM 1830 C CA . ILE A 1 228 ? 13.692 9.630 -37.171 1.00 59.53 228 ILE A CA 1
ATOM 1831 C C . ILE A 1 228 ? 13.037 10.671 -38.092 1.00 59.53 228 ILE A C 1
ATOM 1833 O O . ILE A 1 228 ? 13.736 11.509 -38.655 1.00 59.53 228 ILE A O 1
ATOM 1837 N N . ILE A 1 229 ? 11.704 10.682 -38.206 1.00 53.53 229 ILE A N 1
ATOM 1838 C CA . ILE A 1 229 ? 10.973 11.651 -39.046 1.00 53.53 229 ILE A CA 1
ATOM 1839 C C . ILE A 1 229 ? 11.208 13.096 -38.578 1.00 53.53 229 ILE A C 1
ATOM 1841 O O . ILE A 1 229 ? 11.324 14.001 -39.405 1.00 53.53 229 ILE A O 1
ATOM 1845 N N . SER A 1 230 ? 11.326 13.325 -37.266 1.00 55.12 230 SER A N 1
ATOM 1846 C CA . SER A 1 230 ? 11.609 14.659 -36.719 1.00 55.12 230 SER A CA 1
ATOM 1847 C C . SER A 1 230 ? 13.015 15.168 -37.073 1.00 55.12 230 SER A C 1
ATOM 1849 O O . SER A 1 230 ? 13.179 16.355 -37.365 1.00 55.12 230 SER A O 1
ATOM 1851 N N . SER A 1 231 ? 13.996 14.262 -37.141 1.00 52.97 231 SER A N 1
ATOM 1852 C CA . SER A 1 231 ? 15.379 14.535 -37.554 1.00 52.97 231 SER A CA 1
ATOM 1853 C C . SER A 1 231 ? 15.556 14.589 -39.076 1.00 52.97 231 SER A C 1
ATOM 1855 O O . SER A 1 231 ? 16.465 15.250 -39.567 1.00 52.97 231 SER A O 1
ATOM 1857 N N . LEU A 1 232 ? 14.671 13.938 -39.838 1.00 46.34 232 LEU A N 1
ATOM 1858 C CA . LEU A 1 232 ? 14.638 13.935 -41.304 1.00 46.34 232 LEU A CA 1
ATOM 1859 C C . LEU A 1 232 ? 13.816 15.091 -41.894 1.00 46.34 232 LEU A C 1
ATOM 1861 O O . LEU A 1 232 ? 13.316 14.971 -43.015 1.00 46.34 232 LEU A O 1
ATOM 1865 N N . ARG A 1 233 ? 13.675 16.231 -41.198 1.00 48.50 233 ARG A N 1
ATOM 1866 C CA . ARG A 1 233 ? 13.206 17.461 -41.858 1.00 48.50 233 ARG A CA 1
ATOM 1867 C C . ARG A 1 233 ? 14.158 17.761 -43.013 1.00 48.50 233 ARG A C 1
ATOM 1869 O O . ARG A 1 233 ? 15.243 18.293 -42.803 1.00 48.50 233 ARG A O 1
ATOM 1876 N N . LEU A 1 234 ? 13.743 17.373 -44.220 1.00 46.66 234 LEU A N 1
ATOM 1877 C CA . LEU A 1 234 ? 14.497 17.581 -45.446 1.00 46.66 234 LEU A CA 1
ATOM 1878 C C . LEU A 1 234 ? 14.897 19.060 -45.503 1.00 46.66 234 LEU A C 1
ATOM 1880 O O . LEU A 1 234 ? 14.029 19.920 -45.300 1.00 46.66 234 LEU A O 1
ATOM 1884 N N . PRO A 1 235 ? 16.183 19.378 -45.732 1.00 38.75 235 PRO A N 1
ATOM 1885 C CA . PRO A 1 235 ? 16.601 20.761 -45.847 1.00 38.75 235 PRO A CA 1
ATOM 1886 C C . PRO A 1 235 ? 15.771 21.415 -46.951 1.00 38.75 235 PRO A C 1
ATOM 1888 O O . PRO A 1 235 ? 15.652 20.883 -48.058 1.00 38.75 235 PRO A O 1
ATOM 1891 N N . LYS A 1 236 ? 15.159 22.565 -46.647 1.00 46.34 236 LYS A N 1
ATOM 1892 C CA . LYS A 1 236 ? 14.547 23.386 -47.694 1.00 46.34 236 LYS A CA 1
ATOM 1893 C C . LYS A 1 236 ? 15.647 23.714 -48.714 1.00 46.34 236 LYS A C 1
ATOM 1895 O O . LYS A 1 236 ? 16.747 24.079 -48.292 1.00 46.34 236 LYS A O 1
ATOM 1900 N N . PRO A 1 237 ? 15.392 23.591 -50.026 1.00 40.56 237 PRO A N 1
ATOM 1901 C CA . PRO A 1 237 ? 16.410 23.785 -51.048 1.00 40.56 237 PRO A CA 1
ATOM 1902 C C . PRO A 1 237 ? 16.696 25.277 -51.234 1.00 40.56 237 PRO A C 1
ATOM 1904 O O . PRO A 1 237 ? 16.224 25.887 -52.182 1.00 40.56 237 PRO A O 1
ATOM 1907 N N . SER A 1 238 ? 17.434 25.871 -50.297 1.00 47.31 238 SER A N 1
ATOM 1908 C CA . SER A 1 238 ? 18.140 27.146 -50.450 1.00 47.31 238 SER A CA 1
ATOM 1909 C C . SER A 1 238 ? 18.820 27.501 -49.128 1.00 47.31 238 SER A C 1
ATOM 1911 O O . SER A 1 238 ? 18.207 28.165 -48.296 1.00 47.31 238 SER A O 1
ATOM 1913 N N . GLN A 1 239 ? 20.054 27.036 -48.929 1.00 41.94 239 GLN A N 1
ATOM 1914 C CA . GLN A 1 239 ? 21.113 27.723 -48.173 1.00 41.94 239 GLN A CA 1
ATOM 1915 C C . GLN A 1 239 ? 22.377 26.855 -48.219 1.00 41.94 239 GLN A C 1
ATOM 1917 O O . GLN A 1 239 ? 22.652 26.042 -47.344 1.00 41.94 239 GLN A O 1
ATOM 1922 N N . ILE A 1 240 ? 23.126 27.011 -49.310 1.00 44.06 240 ILE A N 1
ATOM 1923 C CA . ILE A 1 240 ? 24.567 26.766 -49.312 1.00 44.06 240 ILE A CA 1
ATOM 1924 C C . ILE A 1 240 ? 25.175 28.030 -48.710 1.00 44.06 240 ILE A C 1
ATOM 1926 O O . ILE A 1 240 ? 24.960 29.086 -49.296 1.00 44.06 240 ILE A O 1
ATOM 1930 N N . MET A 1 241 ? 25.890 27.936 -47.587 1.00 34.56 241 MET A N 1
ATOM 1931 C CA . MET A 1 241 ? 26.963 28.870 -47.211 1.00 34.56 241 MET A CA 1
ATOM 1932 C C . MET A 1 241 ? 27.847 28.267 -46.097 1.00 34.56 241 MET A C 1
ATOM 1934 O O . MET A 1 241 ? 27.369 27.999 -45.002 1.00 34.56 241 MET A O 1
ATOM 1938 N N . ASP A 1 242 ? 29.104 28.032 -46.489 1.00 34.88 242 ASP A N 1
ATOM 1939 C CA . ASP A 1 242 ? 30.404 27.879 -45.798 1.00 34.88 242 ASP A CA 1
ATOM 1940 C C . ASP A 1 242 ? 30.540 27.371 -44.337 1.00 34.88 242 ASP A C 1
ATOM 1942 O O . ASP A 1 242 ? 29.884 27.889 -43.431 1.00 34.88 242 ASP A O 1
ATOM 1946 N N . PRO A 1 243 ? 31.493 26.449 -44.052 1.00 36.66 243 PRO A N 1
ATOM 1947 C CA . PRO A 1 243 ? 31.832 26.029 -42.697 1.00 36.66 243 PRO A CA 1
ATOM 1948 C C . PRO A 1 243 ? 32.857 26.979 -42.046 1.00 36.66 243 PRO A C 1
ATOM 1950 O O . PRO A 1 243 ? 33.974 27.151 -42.531 1.00 36.66 243 PRO A O 1
ATOM 1953 N N . GLY A 1 244 ? 32.489 27.567 -40.904 1.00 33.50 244 GLY A N 1
ATOM 1954 C CA . GLY A 1 244 ? 33.429 28.230 -39.990 1.00 33.50 244 GLY A CA 1
ATOM 1955 C C . GLY A 1 244 ? 34.249 27.221 -39.164 1.00 33.50 244 GLY A C 1
ATOM 1956 O O . GLY A 1 244 ? 33.850 26.059 -39.054 1.00 33.50 244 GLY A O 1
ATOM 1957 N N . PRO A 1 245 ? 35.399 27.629 -38.595 1.00 34.84 245 PRO A N 1
ATOM 1958 C CA . PRO A 1 245 ? 36.401 26.708 -38.072 1.00 34.84 245 PRO A CA 1
ATOM 1959 C C . PRO A 1 245 ? 36.020 26.109 -36.714 1.00 34.84 245 PRO A C 1
ATOM 1961 O O . PRO A 1 245 ? 35.388 26.744 -35.871 1.00 34.84 245 PRO A O 1
ATOM 1964 N N . ILE A 1 246 ? 36.464 24.868 -36.527 1.00 34.97 246 ILE A N 1
ATOM 1965 C CA . ILE A 1 246 ? 36.356 24.074 -35.305 1.00 34.97 246 ILE A CA 1
ATOM 1966 C C . ILE A 1 246 ? 37.356 24.623 -34.282 1.00 34.97 246 ILE A C 1
ATOM 1968 O O . ILE A 1 246 ? 38.542 24.734 -34.588 1.00 34.97 246 ILE A O 1
ATOM 1972 N N . HIS A 1 247 ? 36.883 24.929 -33.076 1.00 31.47 247 HIS A N 1
ATOM 1973 C CA . HIS A 1 247 ? 37.741 25.071 -31.905 1.00 31.47 247 HIS A CA 1
ATOM 1974 C C . HIS A 1 247 ? 37.589 23.826 -31.031 1.00 31.47 247 HIS A C 1
ATOM 1976 O O . HIS A 1 247 ? 36.501 23.539 -30.529 1.00 31.47 247 HIS A O 1
ATOM 1982 N N . ASP A 1 248 ? 38.694 23.095 -30.897 1.00 37.25 248 ASP A N 1
ATOM 1983 C CA . ASP A 1 248 ? 38.934 22.158 -29.806 1.00 37.25 248 ASP A CA 1
ATOM 1984 C C . ASP A 1 248 ? 38.932 22.924 -28.480 1.00 37.25 248 ASP A C 1
ATOM 1986 O O . ASP A 1 248 ? 39.483 24.020 -28.424 1.00 37.25 248 ASP A O 1
ATOM 1990 N N . ASP A 1 249 ? 38.320 22.348 -27.441 1.00 32.03 249 ASP A N 1
ATOM 1991 C CA . ASP A 1 249 ? 38.895 22.304 -26.091 1.00 32.03 249 ASP A CA 1
ATOM 1992 C C . ASP A 1 249 ? 38.040 21.408 -25.176 1.00 32.03 249 ASP A C 1
ATOM 1994 O O . ASP A 1 249 ? 36.933 21.740 -24.749 1.00 32.03 249 ASP A O 1
ATOM 1998 N N . ILE A 1 250 ? 38.594 20.233 -24.871 1.00 36.41 250 ILE A N 1
ATOM 1999 C CA . ILE A 1 250 ? 38.232 19.397 -23.724 1.00 36.41 250 ILE A CA 1
ATOM 2000 C C . ILE A 1 250 ? 39.053 19.904 -22.539 1.00 36.41 250 ILE A C 1
ATOM 2002 O O . ILE A 1 250 ? 40.278 19.922 -22.625 1.00 36.41 250 ILE A O 1
ATOM 2006 N N . LEU A 1 251 ? 38.420 20.191 -21.399 1.00 29.20 251 LEU A N 1
ATOM 2007 C CA . LEU A 1 251 ? 39.118 20.251 -20.112 1.00 29.20 251 LEU A CA 1
ATOM 2008 C C . LEU A 1 251 ? 38.261 19.660 -18.986 1.00 29.20 251 LEU A C 1
ATOM 2010 O O . LEU A 1 251 ? 37.201 20.165 -18.625 1.00 29.20 251 LEU A O 1
ATOM 2014 N N . PHE A 1 252 ? 38.774 18.552 -18.452 1.00 35.53 252 PHE A N 1
ATOM 2015 C CA . PHE A 1 252 ? 38.389 17.906 -17.203 1.00 35.53 252 PHE A CA 1
ATOM 2016 C C . PHE A 1 252 ? 38.814 18.749 -15.988 1.00 35.53 252 PHE A C 1
ATOM 2018 O O . PHE A 1 252 ? 39.943 19.229 -15.948 1.00 35.53 252 PHE A O 1
ATOM 2025 N N . ALA A 1 253 ? 37.967 18.803 -14.955 1.00 26.56 253 ALA A N 1
ATOM 2026 C CA . ALA A 1 253 ? 38.347 18.986 -13.544 1.00 26.56 253 ALA A CA 1
ATOM 2027 C C . ALA A 1 253 ? 37.148 18.553 -12.666 1.00 26.56 253 ALA A C 1
ATOM 2029 O O . ALA A 1 253 ? 36.107 19.198 -12.684 1.00 26.56 253 ALA A O 1
ATOM 2030 N N . THR A 1 254 ? 37.088 17.317 -12.160 1.00 31.91 254 THR A N 1
ATOM 2031 C CA . THR A 1 254 ? 37.637 16.801 -10.884 1.00 31.91 254 THR A CA 1
ATOM 2032 C C . THR A 1 254 ? 37.047 17.397 -9.598 1.00 31.91 254 THR A C 1
ATOM 2034 O O . THR A 1 254 ? 37.214 18.580 -9.326 1.00 31.91 254 THR A O 1
ATOM 2037 N N . ASN A 1 255 ? 36.555 16.471 -8.760 1.00 31.86 255 ASN A N 1
ATOM 2038 C CA . ASN A 1 255 ? 36.399 16.492 -7.295 1.00 31.86 255 ASN A CA 1
ATOM 2039 C C . ASN A 1 255 ? 35.182 17.178 -6.662 1.00 31.86 255 ASN A C 1
ATOM 2041 O O . ASN A 1 255 ? 35.232 18.372 -6.399 1.00 31.86 255 ASN A O 1
ATOM 2045 N N . ILE A 1 256 ? 34.215 16.361 -6.205 1.00 32.66 256 ILE A N 1
ATOM 2046 C CA . ILE A 1 256 ? 33.438 16.592 -4.967 1.00 32.66 256 ILE A CA 1
ATOM 2047 C C . ILE A 1 256 ? 33.218 15.226 -4.244 1.00 32.66 256 ILE A C 1
ATOM 2049 O O . ILE A 1 256 ? 33.068 14.216 -4.934 1.00 32.66 256 ILE A O 1
ATOM 2053 N N . PRO A 1 257 ? 33.286 15.138 -2.893 1.00 27.95 257 PRO A N 1
ATOM 2054 C CA . PRO A 1 257 ? 33.590 13.910 -2.138 1.00 27.95 257 PRO A CA 1
ATOM 2055 C C . PRO A 1 257 ? 32.427 12.930 -1.897 1.00 27.95 257 PRO A C 1
ATOM 2057 O O . PRO A 1 257 ? 31.253 13.248 -2.054 1.00 27.95 257 PRO A O 1
ATOM 2060 N N . ARG A 1 258 ? 32.818 11.734 -1.426 1.00 37.62 258 ARG A N 1
ATOM 2061 C CA . ARG A 1 258 ? 31.987 10.667 -0.839 1.00 37.62 258 ARG A CA 1
ATOM 2062 C C . ARG A 1 258 ? 31.125 11.150 0.340 1.00 37.62 258 ARG A C 1
ATOM 2064 O O . ARG A 1 258 ? 31.509 12.067 1.053 1.00 37.62 258 ARG A O 1
ATOM 2071 N N . SER A 1 259 ? 30.060 10.371 0.559 1.00 37.41 259 SER A N 1
ATOM 2072 C CA . SER A 1 259 ? 29.077 10.336 1.656 1.00 37.41 259 SER A CA 1
ATOM 2073 C C . SER A 1 259 ? 27.980 11.401 1.638 1.00 37.41 259 SER A C 1
ATOM 2075 O O . SER A 1 259 ? 28.073 12.420 2.310 1.00 37.41 259 SER A O 1
ATOM 2077 N N . PHE A 1 260 ? 26.879 11.074 0.960 1.00 34.19 260 PHE A N 1
ATOM 2078 C CA . PHE A 1 260 ? 25.555 11.597 1.291 1.00 34.19 260 PHE A CA 1
ATOM 2079 C C . PHE A 1 260 ? 24.654 10.434 1.707 1.00 34.19 260 PHE A C 1
ATOM 2081 O O . PHE A 1 260 ? 23.838 9.945 0.938 1.00 34.19 260 PHE A O 1
ATOM 2088 N N . VAL A 1 261 ? 24.821 9.995 2.950 1.00 37.94 261 VAL A N 1
ATOM 2089 C CA . VAL A 1 261 ? 23.640 9.746 3.775 1.00 37.94 261 VAL A CA 1
ATOM 2090 C C . VAL A 1 261 ? 23.396 11.101 4.424 1.00 37.94 261 VAL A C 1
ATOM 2092 O O . VAL A 1 261 ? 24.240 11.546 5.197 1.00 37.94 261 VAL A O 1
ATOM 2095 N N . ASN A 1 262 ? 22.353 11.819 4.004 1.00 32.94 262 ASN A N 1
ATOM 2096 C CA . ASN A 1 262 ? 21.968 13.081 4.630 1.00 32.94 262 ASN A CA 1
ATOM 2097 C C . ASN A 1 262 ? 20.966 12.749 5.747 1.00 32.94 262 ASN A C 1
ATOM 2099 O O . ASN A 1 262 ? 19.800 12.516 5.433 1.00 32.94 262 ASN A O 1
ATOM 2103 N N . PRO A 1 263 ? 21.377 12.728 7.028 1.00 33.78 263 PRO A N 1
ATOM 2104 C CA . PRO A 1 263 ? 20.505 12.297 8.122 1.00 33.78 263 PRO A CA 1
ATOM 2105 C C . PRO A 1 263 ? 19.293 13.222 8.298 1.00 33.78 263 PRO A C 1
ATOM 2107 O O . PRO A 1 263 ? 18.263 12.803 8.816 1.00 33.78 263 PRO A O 1
ATOM 2110 N N . VAL A 1 264 ? 19.404 14.472 7.828 1.00 35.44 264 VAL A N 1
ATOM 2111 C CA . VAL A 1 264 ? 18.322 15.463 7.862 1.00 35.44 264 VAL A CA 1
ATOM 2112 C C . VAL A 1 264 ? 17.226 15.101 6.859 1.00 35.44 264 VAL A C 1
ATOM 2114 O O . VAL A 1 264 ? 16.050 15.192 7.187 1.00 35.44 264 VAL A O 1
ATOM 2117 N N . ALA A 1 265 ? 17.584 14.602 5.671 1.00 38.00 265 ALA A N 1
ATOM 2118 C CA . ALA A 1 265 ? 16.603 14.206 4.662 1.00 38.00 265 ALA A CA 1
ATOM 2119 C C . ALA A 1 265 ? 15.778 12.985 5.102 1.00 38.00 265 ALA A C 1
ATOM 2121 O O . ALA A 1 265 ? 14.600 12.920 4.776 1.00 38.00 265 ALA A O 1
ATOM 2122 N N . ASP A 1 266 ? 16.349 12.056 5.873 1.00 38.19 266 ASP A N 1
ATOM 2123 C CA . ASP A 1 266 ? 15.604 10.924 6.452 1.00 38.19 266 ASP A CA 1
ATOM 2124 C C . ASP A 1 266 ? 14.663 11.353 7.584 1.00 38.19 266 ASP A C 1
ATOM 2126 O O . ASP A 1 266 ? 13.665 10.690 7.858 1.00 38.19 266 ASP A O 1
ATOM 2130 N N . GLU A 1 267 ? 14.959 12.465 8.255 1.00 40.88 267 GLU A N 1
ATOM 2131 C CA . GLU A 1 267 ? 14.102 13.037 9.292 1.00 40.88 267 GLU A CA 1
ATOM 2132 C C . GLU A 1 267 ? 12.951 13.853 8.697 1.00 40.88 267 GLU A C 1
ATOM 2134 O O . GLU A 1 267 ? 11.826 13.760 9.178 1.00 40.88 267 GLU A O 1
ATOM 2139 N N . GLU A 1 268 ? 13.196 14.576 7.600 1.00 40.38 268 GLU A N 1
ATOM 2140 C CA . GLU A 1 268 ? 12.151 15.256 6.827 1.00 40.38 268 GLU A CA 1
ATOM 2141 C C . GLU A 1 268 ? 11.282 14.279 6.026 1.00 40.38 268 GLU A C 1
ATOM 2143 O O . GLU A 1 268 ? 10.079 14.485 5.929 1.00 40.38 268 GLU A O 1
ATOM 2148 N N . ARG A 1 269 ? 11.848 13.174 5.523 1.00 43.16 269 ARG A N 1
ATOM 2149 C CA . ARG A 1 269 ? 11.118 12.083 4.846 1.00 43.16 269 ARG A CA 1
ATOM 2150 C C . ARG A 1 269 ? 10.332 11.198 5.829 1.00 43.16 269 ARG A C 1
ATOM 2152 O O . ARG A 1 269 ? 9.377 10.541 5.423 1.00 43.16 269 ARG A O 1
ATOM 2159 N N . ARG A 1 270 ? 10.700 11.212 7.121 1.00 47.28 270 ARG A N 1
ATOM 2160 C CA . ARG A 1 270 ? 9.899 10.678 8.244 1.00 47.28 270 ARG A CA 1
ATOM 2161 C C . ARG A 1 270 ? 8.704 11.567 8.606 1.00 47.28 270 ARG A C 1
ATOM 2163 O O . ARG A 1 270 ? 7.825 11.100 9.330 1.00 47.28 270 ARG A O 1
ATOM 2170 N N . ARG A 1 271 ? 8.655 12.826 8.151 1.00 51.47 271 ARG A N 1
ATOM 2171 C CA . ARG A 1 271 ? 7.484 13.688 8.355 1.00 51.47 271 ARG A CA 1
ATOM 2172 C C . ARG A 1 271 ? 6.393 13.242 7.387 1.00 51.47 271 ARG A C 1
ATOM 2174 O O . ARG A 1 271 ? 6.585 13.287 6.176 1.00 51.47 271 ARG A O 1
ATOM 2181 N N . LEU A 1 272 ? 5.246 12.838 7.924 1.00 50.38 272 LEU A N 1
ATOM 2182 C CA . LEU A 1 272 ? 4.014 12.821 7.144 1.00 50.38 272 LEU A CA 1
ATOM 2183 C C . LEU A 1 272 ? 3.699 14.284 6.781 1.00 50.38 272 LEU A C 1
ATOM 2185 O O . LEU A 1 272 ? 3.639 15.113 7.690 1.00 50.38 272 LEU A O 1
ATOM 2189 N N . PRO A 1 273 ? 3.561 14.646 5.494 1.00 53.56 273 PRO A N 1
ATOM 2190 C CA . PRO A 1 273 ? 3.070 15.961 5.097 1.00 53.56 273 PRO A CA 1
ATOM 2191 C C . PRO A 1 273 ? 1.769 16.274 5.849 1.00 53.56 273 PRO A C 1
ATOM 2193 O O . PRO A 1 273 ? 0.906 15.403 5.932 1.00 53.56 273 PRO A O 1
ATOM 2196 N N . SER A 1 274 ? 1.591 17.496 6.358 1.00 56.22 274 SER A N 1
ATOM 2197 C CA . SER A 1 274 ? 0.416 17.895 7.164 1.00 56.22 274 SER A CA 1
ATOM 2198 C C . SER A 1 274 ? -0.925 17.476 6.536 1.00 56.22 274 SER A C 1
ATOM 2200 O O . SER A 1 274 ? -1.772 16.869 7.183 1.00 56.22 274 SER A O 1
ATOM 2202 N N . LYS A 1 275 ? -1.054 17.618 5.211 1.00 60.22 275 LYS A N 1
ATOM 2203 C CA . LYS A 1 275 ? -2.236 17.195 4.432 1.00 60.22 275 LYS A CA 1
ATOM 2204 C C . LYS A 1 275 ? -2.525 15.686 4.429 1.00 60.22 275 LYS A C 1
ATOM 2206 O O . LYS A 1 275 ? -3.619 15.262 4.058 1.00 60.22 275 LYS A O 1
ATOM 2211 N N . GLU A 1 276 ? -1.533 14.846 4.704 1.00 58.81 276 GLU A N 1
ATOM 2212 C CA . GLU A 1 276 ? -1.688 13.386 4.802 1.00 58.81 276 GLU A CA 1
ATOM 2213 C C . GLU A 1 276 ? -2.203 12.982 6.169 1.00 58.81 276 GLU A C 1
ATOM 2215 O O . GLU A 1 276 ? -3.101 12.146 6.264 1.00 58.81 276 GLU A O 1
ATOM 2220 N N . PHE A 1 277 ? -1.678 13.630 7.204 1.00 60.03 277 PHE A N 1
ATOM 2221 C CA . PHE A 1 277 ? -2.181 13.479 8.555 1.00 60.03 277 PHE A CA 1
ATOM 2222 C C . PHE A 1 277 ? -3.633 13.957 8.656 1.00 60.03 277 PHE A C 1
ATOM 2224 O O . PHE A 1 277 ? -4.490 13.193 9.087 1.00 60.03 277 PHE A O 1
ATOM 2231 N N . GLU A 1 278 ? -3.942 15.141 8.123 1.00 63.97 278 GLU A N 1
ATOM 2232 C CA . GLU A 1 278 ? -5.311 15.666 8.037 1.00 63.97 278 GLU A CA 1
ATOM 2233 C C . GLU A 1 278 ? -6.269 14.692 7.331 1.00 63.97 278 GLU A C 1
ATOM 2235 O O . GLU A 1 278 ? -7.371 14.446 7.813 1.00 63.97 278 GLU A O 1
ATOM 2240 N N . ALA A 1 279 ? -5.855 14.079 6.215 1.00 65.25 279 ALA A N 1
ATOM 2241 C CA . ALA A 1 279 ? -6.700 13.131 5.485 1.00 65.25 279 ALA A CA 1
ATOM 2242 C C . ALA A 1 279 ? -6.949 11.824 6.264 1.00 65.25 279 ALA A C 1
ATOM 2244 O O . ALA A 1 279 ? -8.058 11.285 6.221 1.00 65.25 279 ALA A O 1
ATOM 2245 N N . LEU A 1 280 ? -5.939 11.315 6.983 1.00 63.69 280 LEU A N 1
ATOM 2246 C CA . LEU A 1 280 ? -6.085 10.146 7.858 1.00 63.69 280 LEU A CA 1
ATOM 2247 C C . LEU A 1 280 ? -7.018 10.444 9.035 1.00 63.69 280 LEU A C 1
ATOM 2249 O O . LEU A 1 280 ? -7.898 9.637 9.335 1.00 63.69 280 LEU A O 1
ATOM 2253 N N . CYS A 1 281 ? -6.847 11.602 9.670 1.00 69.12 281 CYS A N 1
ATOM 2254 C CA . CYS A 1 281 ? -7.655 12.025 10.807 1.00 69.12 281 CYS A CA 1
ATOM 2255 C C . CYS A 1 281 ? -9.099 12.357 10.399 1.00 69.12 281 CYS A C 1
ATOM 2257 O O . CYS A 1 281 ? -10.035 12.040 11.132 1.00 69.12 281 CYS A O 1
ATOM 2259 N N . ALA A 1 282 ? -9.314 12.911 9.201 1.00 79.12 282 ALA A N 1
ATOM 2260 C CA . ALA A 1 282 ? -10.650 13.153 8.659 1.00 79.12 282 ALA A CA 1
ATOM 2261 C C . ALA A 1 282 ? -11.435 11.850 8.425 1.00 79.12 282 ALA A C 1
ATOM 2263 O O . ALA A 1 282 ? -12.647 11.805 8.650 1.00 79.12 282 ALA A O 1
ATOM 2264 N N . HIS A 1 283 ? -10.765 10.774 7.992 1.00 85.50 283 HIS A N 1
ATOM 2265 C CA . HIS A 1 283 ? -11.412 9.464 7.857 1.00 85.50 283 HIS A CA 1
ATOM 2266 C C . HIS A 1 283 ? -11.789 8.875 9.216 1.00 85.50 283 HIS A C 1
ATOM 2268 O O . HIS A 1 283 ? -12.927 8.441 9.380 1.00 85.50 283 HIS A O 1
ATOM 2274 N N . ASP A 1 284 ? -10.872 8.895 10.188 1.00 89.06 284 ASP A N 1
ATOM 2275 C CA . ASP A 1 284 ? -11.139 8.387 11.537 1.00 89.06 284 ASP A CA 1
ATOM 2276 C C . ASP A 1 284 ? -12.349 9.139 12.152 1.00 89.06 284 ASP A C 1
ATOM 2278 O O . ASP A 1 284 ? -13.298 8.492 12.600 1.00 89.06 284 ASP A O 1
ATOM 2282 N N . LEU A 1 285 ? -12.419 10.478 12.080 1.00 89.69 285 LEU A N 1
ATOM 2283 C CA . LEU A 1 285 ? -13.599 11.236 12.548 1.00 89.69 285 LEU A CA 1
ATOM 2284 C C . LEU A 1 285 ? -14.906 10.790 11.905 1.00 89.69 285 LEU A C 1
ATOM 2286 O O . LEU A 1 285 ? -15.908 10.613 12.594 1.00 89.69 285 LEU A O 1
ATOM 2290 N N . LYS A 1 286 ? -14.900 10.573 10.589 1.00 91.25 286 LYS A N 1
ATOM 2291 C CA . LYS A 1 286 ? -16.092 10.107 9.884 1.00 91.25 286 LYS A CA 1
ATOM 2292 C C . LYS A 1 286 ? -16.566 8.749 10.407 1.00 91.25 286 LYS A C 1
ATOM 2294 O O . LYS A 1 286 ? -17.772 8.502 10.457 1.00 91.25 286 LYS A O 1
ATOM 2299 N N . LEU A 1 287 ? -15.652 7.868 10.818 1.00 93.38 287 LEU A N 1
ATOM 2300 C CA . LEU A 1 287 ? -16.022 6.609 11.467 1.00 93.38 287 LEU A CA 1
ATOM 2301 C C . LEU A 1 287 ? -16.698 6.856 12.820 1.00 93.38 287 LEU A C 1
ATOM 2303 O O . LEU A 1 287 ? -17.692 6.201 13.117 1.00 93.38 287 LEU A O 1
ATOM 2307 N N . LEU A 1 288 ? -16.213 7.811 13.622 1.00 94.31 288 LEU A N 1
ATOM 2308 C CA . LEU A 1 288 ? -16.856 8.186 14.889 1.00 94.31 288 LEU A CA 1
ATOM 2309 C C . LEU A 1 288 ? -18.276 8.740 14.676 1.00 94.31 288 LEU A C 1
ATOM 2311 O O . LEU A 1 288 ? -19.190 8.383 15.414 1.00 94.31 288 LEU A O 1
ATOM 2315 N N . GLU A 1 289 ? -18.468 9.587 13.663 1.00 93.00 289 GLU A N 1
ATOM 2316 C CA . GLU A 1 289 ? -19.769 10.190 13.340 1.00 93.00 289 GLU A CA 1
ATOM 2317 C C . GLU A 1 289 ? -20.790 9.163 12.837 1.00 93.00 289 GLU A C 1
ATOM 2319 O O . GLU A 1 289 ? -21.961 9.197 13.213 1.00 93.00 289 GLU A O 1
ATOM 2324 N N . THR A 1 290 ? -20.355 8.255 11.961 1.00 93.12 290 THR A N 1
ATOM 2325 C CA . THR A 1 290 ? -21.244 7.286 11.300 1.00 93.12 290 THR A CA 1
ATOM 2326 C C . THR A 1 290 ? -21.423 5.993 12.092 1.00 93.12 290 THR A C 1
ATOM 2328 O O . THR A 1 290 ? -22.440 5.315 11.942 1.00 93.12 290 THR A O 1
ATOM 2331 N N . GLY A 1 291 ? -20.441 5.628 12.918 1.00 93.00 291 GLY A N 1
ATOM 2332 C CA . GLY A 1 291 ? -20.356 4.326 13.574 1.00 93.00 291 GLY A CA 1
ATOM 2333 C C . GLY A 1 291 ? -20.055 3.163 12.621 1.00 93.00 291 GLY A C 1
ATOM 2334 O O . GLY A 1 291 ? -20.219 2.006 13.014 1.00 93.00 291 GLY A O 1
ATOM 2335 N N . GLU A 1 292 ? -19.653 3.428 11.371 1.00 92.00 292 GLU A N 1
ATOM 2336 C CA . GLU A 1 292 ? -19.285 2.378 10.414 1.00 92.00 292 GLU A CA 1
ATOM 2337 C C . GLU A 1 292 ? -18.151 1.513 10.973 1.00 92.00 292 GLU A C 1
ATOM 2339 O O . GLU A 1 292 ? -17.077 2.016 11.269 1.00 92.00 292 GLU A O 1
ATOM 2344 N N . PHE A 1 293 ? -18.376 0.198 11.067 1.00 92.00 293 PHE A N 1
ATOM 2345 C CA . PHE A 1 293 ? -17.433 -0.780 11.637 1.00 92.00 293 PHE A CA 1
ATOM 2346 C C . PHE A 1 293 ? -17.187 -0.653 13.149 1.00 92.00 293 PHE A C 1
ATOM 2348 O O . PHE A 1 293 ? -16.249 -1.262 13.660 1.00 92.00 293 PHE A O 1
ATOM 2355 N N . SER A 1 294 ? -18.032 0.077 13.887 1.00 95.00 294 SER A N 1
ATOM 2356 C CA . SER A 1 294 ? -17.883 0.192 15.340 1.00 95.00 294 SER A CA 1
ATOM 2357 C C . SER A 1 294 ? -18.025 -1.163 16.034 1.00 95.00 294 SER A C 1
ATOM 2359 O O . SER A 1 294 ? -18.999 -1.887 15.807 1.00 95.00 294 SER A O 1
ATOM 2361 N N . ASP A 1 295 ? -17.107 -1.460 16.942 1.00 94.88 295 ASP A N 1
ATOM 2362 C CA . ASP A 1 295 ? -17.054 -2.683 17.745 1.00 94.88 295 ASP A CA 1
ATOM 2363 C C . ASP A 1 295 ? -17.016 -2.387 19.258 1.00 94.88 295 ASP A C 1
ATOM 2365 O O . ASP A 1 295 ? -16.845 -3.296 20.074 1.00 94.88 295 ASP A O 1
ATOM 2369 N N . PHE A 1 296 ? -17.192 -1.117 19.640 1.00 97.19 296 PHE A N 1
ATOM 2370 C CA . PHE A 1 296 ? -17.268 -0.653 21.021 1.00 97.19 296 PHE A CA 1
ATOM 2371 C C . PHE A 1 296 ? -18.308 0.462 21.186 1.00 97.19 296 PHE A C 1
ATOM 2373 O O . PHE A 1 296 ? -18.597 1.215 20.257 1.00 97.19 296 PHE A O 1
ATOM 2380 N N . THR A 1 297 ? -18.887 0.592 22.378 1.00 97.88 297 THR A N 1
ATOM 2381 C CA . THR A 1 297 ? -19.847 1.661 22.698 1.00 97.88 297 THR A CA 1
ATOM 2382 C C . THR A 1 297 ? -19.388 2.455 23.922 1.00 97.88 297 THR A C 1
ATOM 2384 O O . THR A 1 297 ? -19.127 1.889 24.978 1.00 97.88 297 THR A O 1
ATOM 2387 N N . VAL A 1 298 ? -19.306 3.778 23.804 1.00 97.75 298 VAL A N 1
ATOM 2388 C CA . VAL A 1 298 ? -19.042 4.676 24.940 1.00 97.75 298 VAL A CA 1
ATOM 2389 C C . VAL A 1 298 ? -20.358 5.333 25.337 1.00 97.75 298 VAL A C 1
ATOM 2391 O O . VAL A 1 298 ? -21.074 5.832 24.475 1.00 97.75 298 VAL A O 1
ATOM 2394 N N . ILE A 1 299 ? -20.697 5.311 26.621 1.00 97.81 299 ILE A N 1
ATOM 2395 C CA . ILE A 1 299 ? -21.936 5.869 27.172 1.00 97.81 299 ILE A CA 1
ATOM 2396 C C . ILE A 1 299 ? -21.551 6.887 28.243 1.00 97.81 299 ILE A C 1
ATOM 2398 O O . ILE A 1 299 ? -20.722 6.584 29.100 1.00 97.81 299 ILE A O 1
ATOM 2402 N N . CYS A 1 300 ? -22.148 8.075 28.203 1.00 97.38 300 CYS A N 1
ATOM 2403 C CA . CYS A 1 300 ? -21.975 9.108 29.221 1.00 97.38 300 CYS A CA 1
ATOM 2404 C C . CYS A 1 300 ? -23.289 9.874 29.372 1.00 97.38 300 CYS A C 1
ATOM 2406 O O . CYS A 1 300 ? -23.746 10.504 28.419 1.00 97.38 300 CYS A O 1
ATOM 2408 N N . GLY A 1 301 ? -23.912 9.802 30.551 1.00 94.69 301 GLY A N 1
ATOM 2409 C CA . GLY A 1 301 ? -25.227 10.402 30.782 1.00 94.69 301 GLY A CA 1
ATOM 2410 C C . GLY A 1 301 ? -26.292 9.869 29.816 1.00 94.69 301 GLY A C 1
ATOM 2411 O O . GLY A 1 301 ? -26.574 8.671 29.792 1.00 94.69 301 GLY A O 1
ATOM 2412 N N . ASP A 1 302 ? -26.889 10.768 29.035 1.00 94.25 302 ASP A N 1
ATOM 2413 C CA . ASP A 1 302 ? -27.895 10.484 28.006 1.00 94.25 302 ASP A CA 1
ATOM 2414 C C . ASP A 1 302 ? -27.305 10.281 26.598 1.00 94.25 302 ASP A C 1
ATOM 2416 O O . ASP A 1 302 ? -28.045 9.975 25.661 1.00 94.25 302 ASP A O 1
ATOM 2420 N N . GLN A 1 303 ? -25.985 10.411 26.436 1.00 96.69 303 GLN A N 1
ATOM 2421 C CA . GLN A 1 303 ? -25.306 10.277 25.151 1.00 96.69 303 GLN A CA 1
ATOM 2422 C C . GLN A 1 303 ? -24.620 8.919 24.996 1.00 96.69 303 GLN A C 1
ATOM 2424 O O . GLN A 1 303 ? -24.178 8.276 25.952 1.00 96.69 303 GLN A O 1
ATOM 2429 N N . THR A 1 304 ? -24.561 8.454 23.750 1.00 97.25 304 THR A N 1
ATOM 2430 C CA . THR A 1 304 ? -23.957 7.178 23.367 1.00 97.25 304 THR A CA 1
ATOM 2431 C C . THR A 1 304 ? -23.211 7.346 22.050 1.00 97.25 304 THR A C 1
ATOM 2433 O O . THR A 1 304 ? -23.801 7.775 21.061 1.00 97.25 304 THR A O 1
ATOM 2436 N N . TRP A 1 305 ? -21.941 6.950 22.022 1.00 98.19 305 TRP A N 1
ATOM 2437 C CA . TRP A 1 305 ? -21.088 6.980 20.835 1.00 98.19 305 TRP A CA 1
ATOM 2438 C C . TRP A 1 305 ? -20.728 5.566 20.396 1.00 98.19 305 TRP A C 1
ATOM 2440 O O . TRP A 1 305 ? -20.349 4.716 21.209 1.00 98.19 305 TRP A O 1
ATOM 2450 N N . LYS A 1 306 ? -20.813 5.329 19.087 1.00 97.94 306 LYS A N 1
ATOM 2451 C CA . LYS A 1 306 ? -20.290 4.131 18.432 1.00 97.94 306 LYS A CA 1
ATOM 2452 C C . LYS A 1 306 ? -18.814 4.349 18.134 1.00 97.94 306 LYS A C 1
ATOM 2454 O O . LYS A 1 306 ? -18.450 5.299 17.454 1.00 97.94 306 LYS A O 1
ATOM 2459 N N . ALA A 1 307 ? -17.967 3.502 18.704 1.00 96.75 307 ALA A N 1
ATOM 2460 C CA . ALA A 1 307 ? -16.526 3.671 18.695 1.00 96.75 307 ALA A CA 1
ATOM 2461 C C . ALA A 1 307 ? -15.802 2.388 18.268 1.00 96.75 307 ALA A C 1
ATOM 2463 O O . ALA A 1 307 ? -16.392 1.312 18.181 1.00 96.75 307 ALA A O 1
ATOM 2464 N N . HIS A 1 308 ? -14.504 2.523 18.015 1.00 95.06 308 HIS A N 1
ATOM 2465 C CA . HIS A 1 308 ? -13.650 1.485 17.462 1.00 95.06 308 HIS A CA 1
ATOM 2466 C C . HIS A 1 308 ? -12.557 1.165 18.470 1.00 95.06 308 HIS A C 1
ATOM 2468 O O . HIS A 1 308 ? -11.763 2.048 18.814 1.00 95.06 308 HIS A O 1
ATOM 2474 N N . LYS A 1 309 ? -12.472 -0.086 18.928 1.00 94.50 309 LYS A N 1
ATOM 2475 C CA . LYS A 1 309 ? -11.421 -0.540 19.848 1.00 94.50 309 LYS A CA 1
ATOM 2476 C C . LYS A 1 309 ? -10.042 -0.211 19.308 1.00 94.50 309 LYS A C 1
ATOM 2478 O O . LYS A 1 309 ? -9.205 0.250 20.072 1.00 94.50 309 LYS A O 1
ATOM 2483 N N . ILE A 1 310 ? -9.849 -0.376 18.000 1.00 92.12 310 ILE A N 1
ATOM 2484 C CA . ILE A 1 310 ? -8.570 -0.141 17.328 1.00 92.12 310 ILE A CA 1
ATOM 2485 C C . ILE A 1 310 ? -8.098 1.318 17.397 1.00 92.12 310 ILE A C 1
ATOM 2487 O O . ILE A 1 310 ? -6.902 1.587 17.423 1.00 92.12 310 ILE A O 1
ATOM 2491 N N . ILE A 1 311 ? -9.032 2.269 17.475 1.00 91.31 311 ILE A N 1
ATOM 2492 C CA . ILE A 1 311 ? -8.718 3.693 17.621 1.00 91.31 311 ILE A CA 1
ATOM 2493 C C . ILE A 1 311 ? -8.615 4.048 19.108 1.00 91.31 311 ILE A C 1
ATOM 2495 O O . ILE A 1 311 ? -7.661 4.697 19.532 1.00 91.31 311 ILE A O 1
ATOM 2499 N N . LEU A 1 312 ? -9.548 3.563 19.933 1.00 92.94 312 LEU A N 1
ATOM 2500 C CA . LEU A 1 312 ? -9.548 3.809 21.376 1.00 92.94 312 LEU A CA 1
ATOM 2501 C C . LEU A 1 312 ? -8.307 3.235 22.075 1.00 92.94 312 LEU A C 1
ATOM 2503 O O . LEU A 1 312 ? -7.779 3.864 22.990 1.00 92.94 312 LEU A O 1
ATOM 2507 N N . CYS A 1 313 ? -7.797 2.075 21.648 1.00 90.44 313 CYS A N 1
ATOM 2508 C CA . CYS A 1 313 ? -6.643 1.421 22.268 1.00 90.44 313 CYS A CA 1
ATOM 2509 C C . CYS A 1 313 ? -5.324 2.189 22.097 1.00 90.44 313 CYS A C 1
ATOM 2511 O O . CYS A 1 313 ? -4.330 1.820 22.723 1.00 90.44 313 CYS A O 1
ATOM 2513 N N . ARG A 1 314 ? -5.308 3.265 21.295 1.00 85.12 314 ARG A N 1
ATOM 2514 C CA . ARG A 1 314 ? -4.205 4.238 21.239 1.00 85.12 314 ARG A CA 1
ATOM 2515 C C . ARG A 1 314 ? -4.043 4.999 22.563 1.00 85.12 314 ARG A C 1
ATOM 2517 O O . ARG A 1 314 ? -2.982 5.559 22.825 1.00 85.12 314 ARG A O 1
ATOM 2524 N N . VAL A 1 315 ? -5.077 4.998 23.407 1.00 87.81 315 VAL A N 1
ATOM 2525 C CA . VAL A 1 315 ? -5.061 5.551 24.762 1.00 87.81 315 VAL A CA 1
ATOM 2526 C C . VAL A 1 315 ? -5.033 4.415 25.785 1.00 87.81 315 VAL A C 1
ATOM 2528 O O . VAL A 1 315 ? -5.942 3.585 25.843 1.00 87.81 315 VAL A O 1
ATOM 2531 N N . ASP A 1 316 ? -4.025 4.422 26.660 1.00 89.56 316 ASP A N 1
ATOM 2532 C CA . ASP A 1 316 ? -3.785 3.368 27.659 1.00 89.56 316 ASP A CA 1
ATOM 2533 C C . ASP A 1 316 ? -4.994 3.068 28.554 1.00 89.56 316 ASP A C 1
ATOM 2535 O O . ASP A 1 316 ? -5.217 1.917 28.932 1.00 89.56 316 ASP A O 1
ATOM 2539 N N . TYR A 1 317 ? -5.771 4.094 28.911 1.00 91.25 317 TYR A N 1
ATOM 2540 C CA . TYR A 1 317 ? -6.989 3.934 29.706 1.00 91.25 317 TYR A CA 1
ATOM 2541 C C . TYR A 1 317 ? -7.986 3.001 29.009 1.00 91.25 317 TYR A C 1
ATOM 2543 O O . TYR A 1 317 ? -8.374 1.975 29.572 1.00 91.25 317 TYR A O 1
ATOM 2551 N N . PHE A 1 318 ? -8.339 3.309 27.759 1.00 93.19 318 PHE A N 1
ATOM 2552 C CA . PHE A 1 318 ? -9.258 2.487 26.983 1.00 93.19 318 PHE A CA 1
ATOM 2553 C C . PHE A 1 318 ? -8.650 1.132 26.641 1.00 93.19 318 PHE A C 1
ATOM 2555 O O . PHE A 1 318 ? -9.355 0.133 26.749 1.00 93.19 318 PHE A O 1
ATOM 2562 N N . LYS A 1 319 ? -7.348 1.060 26.323 1.00 91.62 319 LYS A N 1
ATOM 2563 C CA . LYS A 1 319 ? -6.678 -0.227 26.097 1.00 91.62 319 LYS A CA 1
ATOM 2564 C C . LYS A 1 319 ? -6.866 -1.158 27.293 1.00 91.62 319 LYS A C 1
ATOM 2566 O O . LYS A 1 319 ? -7.335 -2.277 27.118 1.00 91.62 319 LYS A O 1
ATOM 2571 N N . LYS A 1 320 ? -6.595 -0.675 28.512 1.00 92.75 320 LYS A N 1
ATOM 2572 C CA . LYS A 1 320 ? -6.791 -1.456 29.743 1.00 92.75 320 LYS A CA 1
ATOM 2573 C C . LYS A 1 320 ? -8.232 -1.912 29.906 1.00 92.75 320 LYS A C 1
ATOM 2575 O O . LYS A 1 320 ? -8.440 -3.073 30.227 1.00 92.75 320 LYS A O 1
ATOM 2580 N N . ILE A 1 321 ? -9.209 -1.035 29.678 1.00 92.94 321 ILE A N 1
ATOM 2581 C CA . ILE A 1 321 ? -10.634 -1.384 29.770 1.00 92.94 321 ILE A CA 1
ATOM 2582 C C . ILE A 1 321 ? -10.982 -2.498 28.788 1.00 92.94 321 ILE A C 1
ATOM 2584 O O . ILE A 1 321 ? -11.524 -3.522 29.201 1.00 92.94 321 ILE A O 1
ATOM 2588 N N . ILE A 1 322 ? -10.615 -2.318 27.519 1.00 93.12 322 ILE A N 1
ATOM 2589 C CA . ILE A 1 322 ? -10.927 -3.232 26.419 1.00 93.12 322 ILE A CA 1
ATOM 2590 C C . ILE A 1 322 ? -10.281 -4.607 26.639 1.00 93.12 322 ILE A C 1
ATOM 2592 O O . ILE A 1 322 ? -10.893 -5.620 26.312 1.00 93.12 322 ILE A O 1
ATOM 2596 N N . THR A 1 323 ? -9.084 -4.674 27.229 1.00 91.12 323 THR A N 1
ATOM 2597 C CA . THR A 1 323 ? -8.358 -5.938 27.454 1.00 91.12 323 THR A CA 1
ATOM 2598 C C . THR A 1 323 ? -8.509 -6.505 28.867 1.00 91.12 323 THR A C 1
ATOM 2600 O O . THR A 1 323 ? -7.867 -7.499 29.196 1.00 91.12 323 THR A O 1
ATOM 2603 N N . SER A 1 324 ? -9.293 -5.870 29.740 1.00 89.06 324 SER A N 1
ATOM 2604 C CA . SER A 1 324 ? -9.298 -6.200 31.174 1.00 89.06 324 SER A CA 1
ATOM 2605 C C . SER A 1 324 ? -9.950 -7.538 31.531 1.00 89.06 324 SER A C 1
ATOM 2607 O O . SER A 1 324 ? -9.699 -8.068 32.612 1.00 89.06 324 SER A O 1
ATOM 2609 N N . GLY A 1 325 ? -10.822 -8.067 30.669 1.00 84.38 325 GLY A N 1
ATOM 2610 C CA . GLY A 1 325 ? -11.671 -9.217 30.983 1.00 84.38 325 GLY A CA 1
ATOM 2611 C C . GLY A 1 325 ? -12.859 -8.888 31.900 1.00 84.38 325 GLY A C 1
ATOM 2612 O O . GLY A 1 325 ? -13.674 -9.774 32.156 1.00 84.38 325 GLY A O 1
ATOM 2613 N N . PHE A 1 326 ? -12.994 -7.639 32.370 1.00 86.50 326 PHE A N 1
ATOM 2614 C CA . PHE A 1 326 ? -14.143 -7.178 33.156 1.00 86.50 326 PHE A CA 1
ATOM 2615 C C . PHE A 1 326 ? -15.366 -6.891 32.278 1.00 86.50 326 PHE A C 1
ATOM 2617 O O . PHE A 1 326 ? -15.316 -7.006 31.050 1.00 86.50 326 PHE A O 1
ATOM 2624 N N . LYS A 1 327 ? -16.481 -6.534 32.926 1.00 89.31 327 LYS A N 1
ATOM 2625 C CA . LYS A 1 327 ? -17.798 -6.326 32.311 1.00 89.31 327 LYS A CA 1
ATOM 2626 C C . LYS A 1 327 ? -17.721 -5.495 31.029 1.00 89.31 327 LYS A C 1
ATOM 2628 O O . LYS A 1 327 ? -18.292 -5.888 30.020 1.00 89.31 327 LYS A O 1
ATOM 2633 N N . GLU A 1 328 ? -16.963 -4.407 31.050 1.00 89.81 328 GLU A N 1
ATOM 2634 C CA . GLU A 1 328 ? -16.824 -3.469 29.940 1.00 89.81 328 GLU A CA 1
ATOM 2635 C C . GLU A 1 328 ? -16.215 -4.123 28.692 1.00 89.81 328 GLU A C 1
ATOM 2637 O O . GLU A 1 328 ? -16.680 -3.907 27.572 1.00 89.81 328 GLU A O 1
ATOM 2642 N N . SER A 1 329 ? -15.201 -4.973 28.884 1.00 87.88 329 SER A N 1
ATOM 2643 C CA . SER A 1 329 ? -14.586 -5.736 27.791 1.00 87.88 329 SER A CA 1
ATOM 2644 C C . SER A 1 329 ? -15.502 -6.830 27.238 1.00 87.88 329 SER A C 1
ATOM 2646 O O . SER A 1 329 ? -15.471 -7.096 26.042 1.00 87.88 329 SER A O 1
ATOM 2648 N N . GLN A 1 330 ? -16.335 -7.444 28.085 1.00 88.94 330 GLN A N 1
ATOM 2649 C CA . GLN A 1 330 ? -17.250 -8.521 27.686 1.00 88.94 330 GLN A CA 1
ATOM 2650 C C . GLN A 1 330 ? -18.482 -7.982 26.953 1.00 88.94 330 GLN A C 1
ATOM 2652 O O . GLN A 1 330 ? -18.941 -8.567 25.976 1.00 88.94 330 GLN A O 1
ATOM 2657 N N . GLU A 1 331 ? -19.013 -6.850 27.413 1.00 93.69 331 GLU A N 1
ATOM 2658 C CA . GLU A 1 331 ? -20.181 -6.198 26.819 1.00 93.69 331 GLU A CA 1
ATOM 2659 C C . GLU A 1 331 ? -19.816 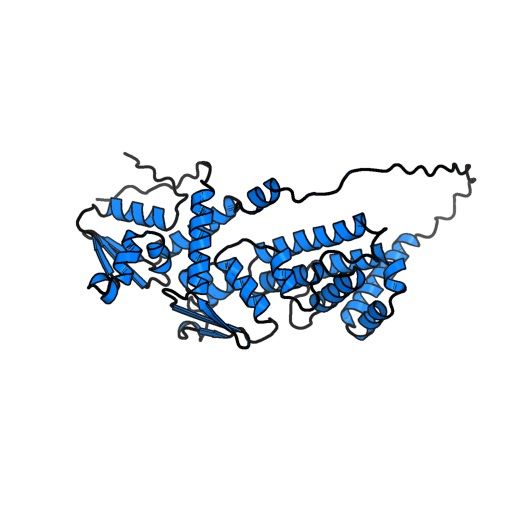-5.282 25.643 1.00 93.69 331 GLU A C 1
ATOM 2661 O O . GLU A 1 331 ? -20.708 -4.766 24.974 1.00 93.69 331 GLU A O 1
ATOM 2666 N N . ASN A 1 332 ? -18.519 -5.081 25.377 1.00 95.44 332 ASN A N 1
ATOM 2667 C CA . ASN A 1 332 ? -18.012 -4.134 24.382 1.00 95.44 332 ASN A CA 1
ATOM 2668 C C . ASN A 1 332 ? -18.566 -2.716 24.580 1.00 95.44 332 ASN A C 1
ATOM 2670 O O . ASN A 1 332 ? -18.882 -2.011 23.617 1.00 95.44 332 ASN A O 1
ATOM 2674 N N . GLN A 1 333 ? -18.701 -2.297 25.837 1.00 96.25 333 GLN A N 1
ATOM 2675 C CA . GLN A 1 333 ? -19.195 -0.972 26.175 1.00 96.25 333 GLN A CA 1
ATOM 2676 C C . GLN A 1 333 ? -18.613 -0.457 27.486 1.00 96.25 333 GLN A C 1
ATOM 2678 O O . GLN A 1 333 ? -18.332 -1.230 28.396 1.00 96.25 333 GLN A O 1
ATOM 2683 N N . ILE A 1 334 ? -18.500 0.860 27.618 1.00 96.19 334 ILE A N 1
ATOM 2684 C CA . ILE A 1 334 ? -18.167 1.519 28.882 1.00 96.19 334 ILE A CA 1
ATOM 2685 C C . ILE A 1 334 ? -19.200 2.591 29.210 1.00 96.19 334 ILE A C 1
ATOM 2687 O O . ILE A 1 334 ? -19.591 3.368 28.343 1.00 96.19 334 ILE A O 1
ATOM 2691 N N . ASN A 1 335 ? -19.609 2.648 30.478 1.00 96.19 335 ASN A N 1
ATOM 2692 C CA . ASN A 1 335 ? -20.411 3.739 31.020 1.00 96.19 335 ASN A CA 1
ATOM 2693 C C . ASN A 1 335 ? -19.521 4.642 31.882 1.00 96.19 335 ASN A C 1
ATOM 2695 O O . ASN A 1 335 ? -19.069 4.236 32.954 1.00 96.19 335 ASN A O 1
ATOM 2699 N N . ILE A 1 336 ? -19.252 5.849 31.392 1.00 95.00 336 ILE A N 1
ATOM 2700 C CA . ILE A 1 336 ? -18.441 6.858 32.065 1.00 95.00 336 ILE A CA 1
ATOM 2701 C C . ILE A 1 336 ? -19.387 7.802 32.809 1.00 95.00 336 ILE A C 1
ATOM 2703 O O . ILE A 1 336 ? -20.192 8.493 32.198 1.00 95.00 336 ILE A O 1
ATOM 2707 N N . GLN A 1 337 ? -19.296 7.814 34.140 1.00 92.31 337 GLN A N 1
ATOM 2708 C CA . GLN A 1 337 ? -20.195 8.593 35.007 1.00 92.31 337 GLN A CA 1
ATOM 2709 C C . GLN A 1 337 ? -19.516 9.799 35.668 1.00 92.31 337 GLN A C 1
ATOM 2711 O O . GLN A 1 337 ? -20.188 10.612 36.293 1.00 92.31 337 GLN A O 1
ATOM 2716 N N . SER A 1 338 ? -18.188 9.902 35.569 1.00 92.44 338 SER A N 1
ATOM 2717 C CA . SER A 1 338 ? -17.392 10.925 36.263 1.00 92.44 338 SER A CA 1
ATOM 2718 C C . SER A 1 338 ? -17.233 12.234 35.484 1.00 92.44 338 SER A C 1
ATOM 2720 O O . SER A 1 338 ? -16.552 13.130 35.973 1.00 92.44 338 SER A O 1
ATOM 2722 N N . PHE A 1 339 ? -17.797 12.315 34.281 1.00 94.38 339 PHE A N 1
ATOM 2723 C CA . PHE A 1 339 ? -17.637 13.424 33.343 1.00 94.38 339 PHE A CA 1
ATOM 2724 C C . PHE A 1 339 ? -18.987 13.777 32.725 1.00 94.38 339 PHE A C 1
ATOM 2726 O O . PHE A 1 339 ? -19.897 12.945 32.691 1.00 94.38 339 PHE A O 1
ATOM 2733 N N . GLU A 1 340 ? -19.102 14.997 32.218 1.00 95.50 340 GLU A N 1
ATOM 2734 C CA . GLU A 1 340 ? -20.261 15.430 31.450 1.00 95.50 340 GLU A CA 1
ATOM 2735 C C . GLU A 1 340 ? -20.181 14.915 30.000 1.00 95.50 340 GLU A C 1
ATOM 2737 O O . GLU A 1 340 ? -19.083 14.774 29.446 1.00 95.50 340 GLU A O 1
ATOM 2742 N N . PRO A 1 341 ? -21.324 14.674 29.323 1.00 95.25 341 PRO A N 1
ATOM 2743 C CA . PRO A 1 341 ? -21.333 14.151 27.955 1.00 95.25 341 PRO A CA 1
ATOM 2744 C C . PRO A 1 341 ? -20.485 14.962 26.963 1.00 95.25 341 PRO A C 1
ATOM 2746 O O . PRO A 1 341 ? -19.828 14.387 26.096 1.00 95.25 341 PRO A O 1
ATOM 2749 N N . PHE A 1 342 ? -20.437 16.292 27.115 1.00 93.31 342 PHE A N 1
ATOM 2750 C CA . PHE A 1 342 ? -19.640 17.149 26.233 1.00 93.31 342 PHE A CA 1
ATOM 2751 C C . PHE A 1 342 ? -18.128 16.913 26.395 1.00 93.31 342 PHE A C 1
ATOM 2753 O O . PHE A 1 342 ? -17.405 16.941 25.402 1.00 93.31 342 PHE A O 1
ATOM 2760 N N . GLU A 1 343 ? -17.643 16.637 27.611 1.00 94.00 343 GLU A N 1
ATOM 2761 C CA . GLU A 1 343 ? -16.220 16.386 27.878 1.00 94.00 343 GLU A CA 1
ATOM 2762 C C . GLU A 1 343 ? -15.775 15.080 27.213 1.00 94.00 343 GLU A C 1
ATOM 2764 O O . GLU A 1 343 ? -14.710 15.013 26.596 1.00 94.00 343 GLU A O 1
ATOM 2769 N N . ILE A 1 344 ? -16.628 14.052 27.276 1.00 94.94 344 ILE A N 1
ATOM 2770 C CA . ILE A 1 344 ? -16.386 12.772 26.604 1.00 94.94 344 ILE A CA 1
ATOM 2771 C C . ILE A 1 344 ? -16.450 12.924 25.087 1.00 94.94 344 ILE A C 1
ATOM 2773 O O . ILE A 1 344 ? -15.607 12.356 24.393 1.00 94.94 344 ILE A O 1
ATOM 2777 N N . ASN A 1 345 ? -17.376 13.728 24.561 1.00 93.12 345 ASN A N 1
ATOM 2778 C CA . ASN A 1 345 ? -17.408 14.034 23.134 1.00 93.12 345 ASN A CA 1
ATOM 2779 C C . ASN A 1 345 ? -16.095 14.678 22.659 1.00 93.12 345 ASN A C 1
ATOM 2781 O O . ASN A 1 345 ? -15.531 14.245 21.657 1.00 93.12 345 ASN A O 1
ATOM 2785 N N . LEU A 1 346 ? -15.582 15.669 23.396 1.00 91.19 346 LEU A N 1
ATOM 2786 C CA . LEU A 1 346 ? -14.309 16.325 23.082 1.00 91.19 346 LEU A CA 1
ATOM 2787 C C . LEU A 1 346 ? -13.129 15.353 23.152 1.00 91.19 346 LEU A C 1
ATOM 2789 O O . LEU A 1 346 ? -12.282 15.348 22.260 1.00 91.19 346 LEU A O 1
ATOM 2793 N N . LEU A 1 347 ? -13.095 14.491 24.171 1.00 91.81 347 LEU A N 1
ATOM 2794 C CA . LEU A 1 347 ? -12.081 13.445 24.288 1.00 91.81 347 LEU A CA 1
ATOM 2795 C C . LEU A 1 347 ? -12.114 12.496 23.083 1.00 91.81 347 LEU A C 1
ATOM 2797 O O . LEU A 1 347 ? -11.066 12.184 22.523 1.00 91.81 347 LEU A O 1
ATOM 2801 N N . LEU A 1 348 ? -13.298 12.038 22.672 1.00 93.06 348 LEU A N 1
ATOM 2802 C CA . LEU A 1 348 ? -13.437 11.150 21.520 1.00 93.06 348 LEU A CA 1
ATOM 2803 C C . LEU A 1 348 ? -13.013 11.851 20.226 1.00 93.06 348 LEU A C 1
ATOM 2805 O O . LEU A 1 348 ? -12.228 11.281 19.475 1.00 93.06 348 LEU A O 1
ATOM 2809 N N . GLN A 1 349 ? -13.435 13.094 19.991 1.00 89.94 349 GLN A N 1
ATOM 2810 C CA . GLN A 1 349 ? -12.983 13.858 18.823 1.00 89.94 349 GLN A CA 1
ATOM 2811 C C . GLN A 1 349 ? -11.457 14.005 18.796 1.00 89.94 349 GLN A C 1
ATOM 2813 O O . GLN A 1 349 ? -10.849 13.769 17.756 1.00 89.94 349 GLN A O 1
ATOM 2818 N N . TYR A 1 350 ? -10.825 14.280 19.940 1.00 86.00 350 TYR A N 1
ATOM 2819 C CA . TYR A 1 350 ? -9.367 14.352 20.041 1.00 86.00 350 TYR A CA 1
ATOM 2820 C C . TYR A 1 350 ? -8.677 13.008 19.753 1.00 86.00 350 TYR A C 1
ATOM 2822 O O . TYR A 1 350 ? -7.668 12.962 19.057 1.00 86.00 350 TYR A O 1
ATOM 2830 N N . ILE A 1 351 ? -9.215 11.887 20.246 1.00 88.50 351 ILE A N 1
ATOM 2831 C CA . ILE A 1 351 ? -8.637 10.553 19.994 1.00 88.50 351 ILE A CA 1
ATOM 2832 C C . ILE A 1 351 ? -8.690 10.189 18.502 1.00 88.50 351 ILE A C 1
ATOM 2834 O O . ILE A 1 351 ? -7.756 9.574 17.984 1.00 88.50 351 ILE A O 1
ATOM 2838 N N . TYR A 1 352 ? -9.775 10.554 17.817 1.00 88.69 352 TYR A N 1
ATOM 2839 C CA . TYR A 1 352 ? -9.971 10.280 16.391 1.00 88.69 352 TYR A CA 1
ATOM 2840 C C . TYR A 1 352 ? -9.293 11.316 15.484 1.00 88.69 352 TYR A C 1
ATOM 2842 O O . TYR A 1 352 ? -8.957 11.007 14.344 1.00 88.69 352 TYR A O 1
ATOM 2850 N N . HIS A 1 353 ? -9.050 12.522 15.993 1.00 83.88 353 HIS A N 1
ATOM 2851 C CA . HIS A 1 353 ? -8.372 13.601 15.287 1.00 83.88 353 HIS A CA 1
ATOM 2852 C C . HIS A 1 353 ? -7.412 14.349 16.221 1.00 83.88 353 HIS A C 1
ATOM 2854 O O . HIS A 1 353 ? -7.729 15.431 16.717 1.00 83.88 353 HIS A O 1
ATOM 2860 N N . PRO A 1 354 ? -6.213 13.801 16.462 1.00 67.56 354 PRO A N 1
ATOM 2861 C CA . PRO A 1 354 ? -5.276 14.354 17.438 1.00 67.56 354 PRO A CA 1
ATOM 2862 C C . PRO A 1 354 ? -4.673 15.712 17.042 1.00 67.56 354 PRO A C 1
ATOM 2864 O O . PRO A 1 354 ? -4.152 16.403 17.914 1.00 67.56 354 PRO A O 1
ATOM 2867 N N . SER A 1 355 ? -4.783 16.129 15.774 1.00 65.06 355 SER A N 1
ATOM 2868 C CA . SER A 1 355 ? -4.508 17.504 15.307 1.00 65.06 355 SER A CA 1
ATOM 2869 C C . SER A 1 355 ? -5.649 18.489 15.568 1.00 65.06 355 SER A C 1
ATOM 2871 O O . SER A 1 355 ? -5.510 19.675 15.278 1.00 65.06 355 SER A O 1
ATOM 2873 N N . MET A 1 356 ? -6.810 18.040 16.062 1.00 63.81 356 MET A N 1
ATOM 2874 C CA . MET A 1 356 ? -7.955 18.934 16.215 1.00 63.81 356 MET A CA 1
ATOM 2875 C C . MET A 1 356 ? -7.687 19.885 17.376 1.00 63.81 356 MET A C 1
ATOM 2877 O O . MET A 1 356 ? -7.563 19.464 18.527 1.00 63.81 356 MET A O 1
ATOM 2881 N N . THR A 1 357 ? -7.654 21.181 17.080 1.00 55.59 357 THR A N 1
ATOM 2882 C CA . THR A 1 357 ? -7.730 22.210 18.115 1.00 55.59 357 THR A CA 1
ATOM 2883 C C . THR A 1 357 ? -9.198 22.415 18.479 1.00 55.59 357 THR A C 1
ATOM 2885 O O . THR A 1 357 ? -9.998 22.844 17.651 1.00 55.59 357 THR A O 1
ATOM 2888 N N . VAL A 1 358 ? -9.565 22.087 19.716 1.00 54.09 358 VAL A N 1
ATOM 2889 C CA . VAL A 1 358 ? -10.912 22.328 20.244 1.00 54.09 358 VAL A CA 1
ATOM 2890 C C . VAL A 1 358 ? -10.998 23.771 20.736 1.00 54.09 358 VAL A C 1
ATOM 2892 O O . VAL A 1 358 ? -10.297 24.147 21.675 1.00 54.09 358 VAL A O 1
ATOM 2895 N N . PHE A 1 359 ? -11.891 24.565 20.148 1.00 48.88 359 PHE A N 1
ATOM 2896 C CA . PHE A 1 359 ? -12.259 25.874 20.683 1.00 48.88 359 PHE A CA 1
ATOM 2897 C C . PHE A 1 359 ? -13.583 25.760 21.440 1.00 48.88 359 PHE A C 1
ATOM 2899 O O . PHE A 1 359 ? -14.598 25.360 20.873 1.00 48.88 359 PHE A O 1
ATOM 2906 N N . LEU A 1 360 ? -13.578 26.126 22.722 1.00 42.41 360 LEU A N 1
ATOM 2907 C CA . LEU A 1 360 ? -14.810 26.380 23.462 1.00 42.41 360 LEU A CA 1
ATOM 2908 C C . LEU A 1 360 ? -15.286 27.784 23.080 1.00 42.41 360 LEU A C 1
ATOM 2910 O O . LEU A 1 360 ? -14.594 28.764 23.351 1.00 42.41 360 LEU A O 1
ATOM 2914 N N . VAL A 1 361 ? -16.430 27.873 22.406 1.00 40.56 361 VAL A N 1
ATOM 2915 C CA . VAL A 1 361 ? -17.109 29.154 22.187 1.00 40.56 361 VAL A CA 1
ATOM 2916 C C . VAL A 1 361 ? -18.020 29.377 23.395 1.00 40.56 361 VAL A C 1
ATOM 2918 O O . VAL A 1 361 ? -18.909 28.559 23.632 1.00 40.56 361 VAL A O 1
ATOM 2921 N N . GLU A 1 362 ? -17.729 30.418 24.180 1.00 36.28 362 GLU A N 1
ATOM 2922 C CA . GLU A 1 362 ? -18.536 30.849 25.339 1.00 36.28 362 GLU A CA 1
ATOM 2923 C C . GLU A 1 362 ? -19.924 31.369 24.949 1.00 36.28 362 GLU A C 1
ATOM 2925 O O . GLU A 1 362 ? -20.039 32.061 23.906 1.00 36.28 362 GLU A O 1
#